Protein AF-A0A534CJ63-F1 (afdb_monomer_lite)

Foldseek 3Di:
DDDDDDDDDDDDDPPDPPPPPPPDDPVVDPDDQPQPPDDDPPDADDDVHDHDDQWDQDPVRWIKGFQPVCPPPDGDMDTDQALVSLLVCLLVPSPDDLLRLLLSLLVSLLSQLVVPLDPVSSVVSLVSSCVSDVPRPSNVVSSVQLNVQSVVDDSVCSNVSSVVSSVVSSVVVVVVVVVCVVVVVVVSND

Structure (mmCIF, N/CA/C/O backbone):
data_AF-A0A534CJ63-F1
#
_entry.id   AF-A0A534CJ63-F1
#
loop_
_atom_site.group_PDB
_atom_site.id
_atom_site.type_symbol
_atom_site.label_atom_id
_atom_site.label_alt_id
_atom_site.label_comp_id
_atom_site.label_asym_id
_atom_site.label_entity_id
_atom_site.label_seq_id
_atom_site.pdbx_PDB_ins_code
_atom_site.Cartn_x
_atom_site.Cartn_y
_atom_site.Cartn_z
_atom_site.occupancy
_atom_site.B_iso_or_equiv
_atom_site.auth_seq_id
_atom_site.auth_comp_id
_atom_site.auth_asym_id
_atom_site.auth_atom_id
_atom_site.pdbx_PDB_model_num
ATOM 1 N N . MET A 1 1 ? 60.076 -19.307 60.367 1.00 40.69 1 MET A N 1
ATOM 2 C CA . MET A 1 1 ? 60.170 -17.832 60.398 1.00 40.69 1 MET A CA 1
ATOM 3 C C . MET A 1 1 ? 58.757 -17.269 60.465 1.00 40.69 1 MET A C 1
ATOM 5 O O . MET A 1 1 ? 57.903 -17.796 59.768 1.00 40.69 1 MET A O 1
ATOM 9 N N . ALA A 1 2 ? 58.562 -16.302 61.369 1.00 37.44 2 ALA A N 1
ATOM 10 C CA . ALA A 1 2 ? 57.398 -15.450 61.683 1.00 37.44 2 ALA A CA 1
ATOM 11 C C . ALA A 1 2 ? 56.341 -15.256 60.564 1.00 37.44 2 ALA A C 1
ATOM 13 O O . ALA A 1 2 ? 56.713 -15.156 59.403 1.00 37.44 2 ALA A O 1
ATOM 14 N N . ALA A 1 3 ? 55.022 -15.312 60.798 1.00 31.97 3 ALA A N 1
ATOM 15 C CA . ALA A 1 3 ? 54.115 -14.537 61.675 1.00 31.97 3 ALA A CA 1
ATOM 16 C C . ALA A 1 3 ? 53.585 -13.208 61.068 1.00 31.97 3 ALA A C 1
ATOM 18 O O . ALA A 1 3 ? 54.335 -12.257 60.900 1.00 31.97 3 ALA A O 1
ATOM 19 N N . ALA A 1 4 ? 52.265 -13.220 60.810 1.00 34.88 4 ALA A N 1
ATOM 20 C CA . ALA A 1 4 ? 51.198 -12.226 61.054 1.00 34.88 4 ALA A CA 1
ATOM 21 C C . ALA A 1 4 ? 51.271 -10.744 60.599 1.00 34.88 4 ALA A C 1
ATOM 23 O O . ALA A 1 4 ? 52.169 -10.010 60.989 1.00 34.88 4 ALA A O 1
ATOM 24 N N . ALA A 1 5 ? 50.179 -10.318 59.929 1.00 37.88 5 ALA A N 1
ATOM 25 C CA . ALA A 1 5 ? 49.373 -9.067 60.036 1.00 37.88 5 ALA A CA 1
ATOM 26 C C . ALA A 1 5 ? 48.795 -8.740 58.635 1.00 37.88 5 ALA A C 1
ATOM 28 O O . ALA A 1 5 ? 49.520 -8.883 57.662 1.00 37.88 5 ALA A O 1
ATOM 29 N N . GLY A 1 6 ? 47.558 -8.321 58.347 1.00 31.08 6 GLY A N 1
ATOM 30 C CA . GLY A 1 6 ? 46.353 -7.825 59.034 1.00 31.08 6 GLY A CA 1
ATOM 31 C C . GLY A 1 6 ? 45.514 -7.129 57.922 1.00 31.08 6 GLY A C 1
ATOM 32 O O . GLY A 1 6 ? 46.104 -6.477 57.071 1.00 31.08 6 GLY A O 1
ATOM 33 N N . CYS A 1 7 ? 44.236 -7.482 57.692 1.00 27.94 7 CYS A N 1
ATOM 34 C CA . CYS A 1 7 ? 43.024 -6.670 57.989 1.00 27.94 7 CYS A CA 1
ATOM 35 C C . CYS A 1 7 ? 43.079 -5.206 57.447 1.00 27.94 7 CYS A C 1
ATOM 37 O O . CYS A 1 7 ? 44.021 -4.510 57.783 1.00 27.94 7 CYS A O 1
ATOM 39 N N . GLN A 1 8 ? 42.151 -4.595 56.685 1.00 33.53 8 GLN A N 1
ATOM 40 C CA . GLN A 1 8 ? 40.704 -4.753 56.443 1.00 33.53 8 GLN A CA 1
ATOM 41 C C . GLN A 1 8 ? 40.235 -3.977 55.175 1.00 33.53 8 GLN A C 1
ATOM 43 O O . GLN A 1 8 ? 40.893 -3.039 54.742 1.00 33.53 8 GLN A O 1
ATOM 48 N N . ALA A 1 9 ? 38.997 -4.288 54.758 1.00 35.16 9 ALA A N 1
ATOM 49 C CA . ALA A 1 9 ? 37.932 -3.381 54.283 1.00 35.16 9 ALA A CA 1
ATOM 50 C C . ALA A 1 9 ? 37.818 -2.996 52.790 1.00 35.16 9 ALA A C 1
ATOM 52 O O . ALA A 1 9 ? 38.732 -2.494 52.152 1.00 35.16 9 ALA A O 1
ATOM 53 N N . GLY A 1 10 ? 36.586 -3.162 52.292 1.00 31.78 10 GLY A N 1
ATOM 54 C CA . GLY A 1 10 ? 36.087 -2.767 50.973 1.00 31.78 10 GLY A CA 1
ATOM 55 C C . GLY A 1 10 ? 35.146 -3.858 50.455 1.00 31.78 10 GLY A C 1
ATOM 56 O O . GLY A 1 10 ? 35.560 -4.729 49.709 1.00 31.78 10 GLY A O 1
ATOM 57 N N . GLY A 1 11 ? 33.932 -4.018 50.978 1.00 32.78 11 GLY A N 1
ATOM 58 C CA . GLY A 1 11 ? 32.849 -3.048 50.831 1.00 32.78 11 GLY A CA 1
ATOM 59 C C . GLY A 1 11 ? 31.930 -3.530 49.705 1.00 32.78 11 GLY A C 1
ATOM 60 O O . GLY A 1 11 ? 32.225 -3.349 48.530 1.00 32.78 11 GLY A O 1
ATOM 61 N N . ALA A 1 12 ? 30.854 -4.221 50.079 1.00 39.53 12 ALA A N 1
ATOM 62 C CA . ALA A 1 12 ? 29.850 -4.766 49.177 1.00 39.53 12 ALA A CA 1
ATOM 63 C C . ALA A 1 12 ? 29.104 -3.663 48.410 1.00 39.53 12 ALA A C 1
ATOM 65 O O . ALA A 1 12 ? 28.672 -2.687 49.013 1.00 39.53 12 ALA A O 1
ATOM 66 N N . MET A 1 13 ? 28.847 -3.871 47.115 1.00 34.28 13 MET A N 1
ATOM 67 C CA . MET A 1 13 ? 27.731 -3.210 46.433 1.00 34.28 13 MET A CA 1
ATOM 68 C C . MET A 1 13 ? 27.230 -4.072 45.266 1.00 34.28 13 MET A C 1
ATOM 70 O O . MET A 1 13 ? 27.537 -3.845 44.099 1.00 34.28 13 MET A O 1
ATOM 74 N N . ARG A 1 14 ? 26.430 -5.096 45.586 1.00 38.50 14 ARG A N 1
ATOM 75 C CA . ARG A 1 14 ? 25.465 -5.646 44.628 1.00 38.50 14 ARG A CA 1
ATOM 76 C C . ARG A 1 14 ? 24.319 -4.641 44.535 1.00 38.50 14 ARG A C 1
ATOM 78 O O . ARG A 1 14 ? 23.496 -4.574 45.442 1.00 38.50 14 ARG A O 1
ATOM 85 N N . ALA A 1 15 ? 24.275 -3.855 43.465 1.00 34.56 15 ALA A N 1
ATOM 86 C CA . ALA A 1 15 ? 23.121 -3.017 43.169 1.00 34.56 15 ALA A CA 1
ATOM 87 C C . ALA A 1 15 ? 21.968 -3.910 42.683 1.00 34.56 15 ALA A C 1
ATOM 89 O O . ALA A 1 15 ? 21.879 -4.268 41.510 1.00 34.56 15 ALA A O 1
ATOM 90 N N . ALA A 1 16 ? 21.102 -4.305 43.614 1.00 35.66 16 ALA A N 1
ATOM 91 C CA . ALA A 1 16 ? 19.766 -4.778 43.303 1.00 35.66 16 ALA A CA 1
ATOM 92 C C . ALA A 1 16 ? 18.941 -3.568 42.847 1.00 35.66 16 ALA A C 1
ATOM 94 O O . ALA A 1 16 ? 18.552 -2.732 43.659 1.00 35.66 16 ALA A O 1
ATOM 95 N N . VAL A 1 17 ? 18.688 -3.453 41.544 1.00 36.12 17 VAL A N 1
ATOM 96 C CA . VAL A 1 17 ? 17.672 -2.524 41.042 1.00 36.12 17 VAL A CA 1
ATOM 97 C C . VAL A 1 17 ? 16.321 -3.198 41.257 1.00 36.12 17 VAL A C 1
ATOM 99 O O . VAL A 1 17 ? 15.853 -3.976 40.429 1.00 36.12 17 VAL A O 1
ATOM 102 N N . ALA A 1 18 ? 15.714 -2.934 42.411 1.00 37.97 18 ALA A N 1
ATOM 103 C CA . ALA A 1 18 ? 14.304 -3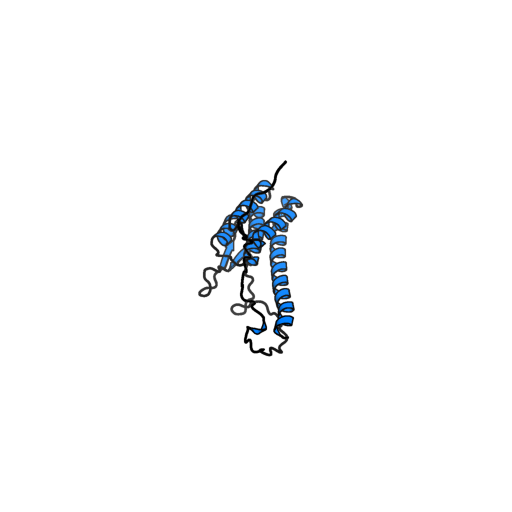.202 42.632 1.00 37.97 18 ALA A CA 1
ATOM 104 C C . ALA A 1 18 ? 13.496 -2.244 41.742 1.00 37.97 18 ALA A C 1
ATOM 106 O O . ALA A 1 18 ? 13.258 -1.093 42.098 1.00 37.97 18 ALA A O 1
ATOM 107 N N . SER A 1 19 ? 13.111 -2.703 40.550 1.00 41.66 19 SER A N 1
ATOM 108 C CA . SER A 1 19 ? 12.083 -2.033 39.756 1.00 41.66 19 SER A CA 1
ATOM 109 C C . SER A 1 19 ? 10.727 -2.384 40.364 1.00 41.66 19 SER A C 1
ATOM 111 O O . SER A 1 19 ? 10.133 -3.416 40.060 1.00 41.66 19 SER A O 1
ATOM 113 N N . SER A 1 20 ? 10.256 -1.546 41.283 1.00 49.81 20 SER A N 1
ATOM 114 C CA . SER A 1 20 ? 8.885 -1.579 41.790 1.00 49.81 20 SER A CA 1
ATOM 115 C C . SER A 1 20 ? 7.936 -0.982 40.746 1.00 49.81 20 SER A C 1
ATOM 117 O O . SER A 1 20 ? 7.372 0.095 40.945 1.00 49.81 20 SER A O 1
ATOM 119 N N . ALA A 1 21 ? 7.787 -1.650 39.600 1.00 42.91 21 ALA A N 1
ATOM 120 C CA . ALA A 1 21 ? 6.661 -1.366 38.721 1.00 42.91 21 ALA A CA 1
ATOM 121 C C . ALA A 1 21 ? 5.386 -1.815 39.460 1.00 42.91 21 ALA A C 1
ATOM 123 O O . ALA A 1 21 ? 5.343 -2.958 39.924 1.00 42.91 21 ALA A O 1
ATOM 124 N N . PRO A 1 22 ? 4.373 -0.947 39.635 1.00 41.09 22 PRO A N 1
ATOM 125 C CA . PRO A 1 22 ? 3.137 -1.349 40.291 1.00 41.09 22 PRO A CA 1
ATOM 126 C C . PRO A 1 22 ? 2.520 -2.516 39.514 1.00 41.09 22 PRO A C 1
ATOM 128 O O . PRO A 1 22 ? 2.331 -2.434 38.299 1.00 41.09 22 PRO A O 1
ATOM 131 N N . SER A 1 23 ? 2.246 -3.621 40.209 1.00 45.62 23 SER A N 1
ATOM 132 C CA . SER A 1 23 ? 1.528 -4.753 39.636 1.00 45.62 23 SER A CA 1
ATOM 133 C C . SER A 1 23 ? 0.094 -4.313 39.368 1.00 45.62 23 SER A C 1
ATOM 135 O O . SER A 1 23 ? -0.704 -4.211 40.294 1.00 45.62 23 SER A O 1
ATOM 137 N N . PHE A 1 24 ? -0.217 -4.009 38.115 1.00 42.97 24 PHE A N 1
ATOM 138 C CA . PHE A 1 24 ? -1.585 -3.758 37.692 1.00 42.97 24 PHE A CA 1
ATOM 139 C C . PHE A 1 24 ? -2.249 -5.109 37.432 1.00 42.97 24 PHE A C 1
ATOM 141 O O . PHE A 1 24 ? -1.848 -5.843 36.527 1.00 42.97 24 PHE A O 1
ATOM 148 N N . THR A 1 25 ? -3.223 -5.471 38.255 1.00 45.81 25 THR A N 1
ATOM 149 C CA . THR A 1 25 ? -4.029 -6.676 38.073 1.00 45.81 25 THR A CA 1
ATOM 150 C C . THR A 1 25 ? -5.375 -6.296 37.469 1.00 45.81 25 THR A C 1
ATOM 152 O O . THR A 1 25 ? -5.871 -5.192 37.662 1.00 45.81 25 THR A O 1
ATOM 155 N N . VAL A 1 26 ? -6.001 -7.208 36.721 1.00 48.69 26 VAL A N 1
ATOM 156 C CA . VAL A 1 26 ? -7.330 -6.968 36.118 1.00 48.69 26 VAL A CA 1
ATOM 157 C C . VAL A 1 26 ? -8.376 -6.591 37.184 1.00 48.69 26 VAL A C 1
ATOM 159 O O . VAL A 1 26 ? -9.314 -5.857 36.891 1.00 48.69 26 VAL A O 1
ATOM 162 N N . SER A 1 27 ? -8.164 -7.009 38.434 1.00 53.97 27 SER A N 1
ATOM 163 C CA . SER A 1 27 ? -8.965 -6.655 39.610 1.00 53.97 27 SER A CA 1
ATOM 164 C C . SER A 1 27 ? -8.971 -5.158 39.956 1.00 53.97 27 SER A C 1
ATOM 166 O O . SER A 1 27 ? -9.885 -4.707 40.641 1.00 53.97 27 SER A O 1
ATOM 168 N N . ASP A 1 28 ? -7.983 -4.386 39.488 1.00 51.81 28 ASP A N 1
ATOM 169 C CA . ASP A 1 28 ? -7.851 -2.944 39.754 1.00 51.81 28 ASP A CA 1
ATOM 170 C C . ASP A 1 28 ? -8.754 -2.089 38.845 1.00 51.81 28 ASP A C 1
ATOM 172 O O . ASP A 1 28 ? -8.958 -0.893 39.070 1.00 51.81 28 ASP A O 1
ATOM 176 N N . LEU A 1 29 ? -9.338 -2.703 37.814 1.00 47.56 29 LEU A N 1
ATOM 177 C CA . LEU A 1 29 ? -10.321 -2.084 36.941 1.00 47.56 29 LEU A CA 1
ATOM 178 C C . LEU A 1 29 ? -11.720 -2.350 37.504 1.00 47.56 29 LEU A C 1
ATOM 180 O O . LEU A 1 29 ? -12.265 -3.440 37.358 1.00 47.56 29 LEU A O 1
ATOM 184 N N . ASN A 1 30 ? -12.337 -1.331 38.107 1.00 42.31 30 ASN A N 1
ATOM 185 C CA . ASN A 1 30 ? -13.739 -1.361 38.544 1.00 42.31 30 ASN A CA 1
ATOM 186 C C . ASN A 1 30 ? -14.704 -1.302 37.337 1.00 42.31 30 ASN A C 1
ATOM 188 O O . ASN A 1 30 ? -15.522 -0.389 37.194 1.00 42.31 30 ASN A O 1
ATOM 192 N N . LEU A 1 31 ? -14.558 -2.252 36.414 1.00 50.56 31 LEU A N 1
ATOM 193 C CA . LEU A 1 31 ? -15.408 -2.433 35.250 1.00 50.56 31 LEU A CA 1
ATOM 194 C C . LEU A 1 31 ? -16.655 -3.193 35.692 1.00 50.56 31 LEU A C 1
ATOM 196 O O . LEU A 1 31 ? -16.613 -4.373 36.030 1.00 50.56 31 LEU A O 1
ATOM 200 N N . ARG A 1 32 ? -17.798 -2.505 35.685 1.00 40.03 32 ARG A N 1
ATOM 201 C CA . ARG A 1 32 ? -19.096 -3.168 35.833 1.00 40.03 32 ARG A CA 1
ATOM 202 C C . ARG A 1 32 ? -19.315 -4.060 34.604 1.00 40.03 32 ARG A C 1
ATOM 204 O O . ARG A 1 32 ? -19.223 -3.533 33.492 1.00 40.03 32 ARG A O 1
ATOM 211 N N . PRO A 1 33 ? -19.647 -5.354 34.750 1.00 43.72 33 PRO A N 1
ATOM 212 C CA . PRO A 1 33 ? -19.926 -6.199 33.599 1.00 43.72 33 PRO A CA 1
ATOM 213 C C . PRO A 1 33 ? -21.226 -5.727 32.941 1.00 43.72 33 PRO A C 1
ATOM 215 O O . PRO A 1 33 ? -22.330 -5.956 33.441 1.00 43.72 33 PRO A O 1
ATOM 218 N N . ALA A 1 34 ? -21.109 -5.034 31.809 1.00 46.50 34 ALA A N 1
ATOM 219 C CA . ALA A 1 34 ? -22.245 -4.780 30.941 1.00 46.50 34 ALA A CA 1
ATOM 220 C C . ALA A 1 34 ? -22.603 -6.104 30.253 1.00 46.50 34 ALA A C 1
ATOM 222 O O . ALA A 1 34 ? -21.917 -6.540 29.330 1.00 46.50 34 ALA A O 1
ATOM 223 N N . ARG A 1 35 ? -23.675 -6.769 30.706 1.00 44.06 35 ARG A N 1
ATOM 224 C CA . ARG A 1 35 ? -24.231 -7.947 30.021 1.00 44.06 35 ARG A CA 1
ATOM 225 C C . ARG A 1 35 ? -24.708 -7.549 28.625 1.00 44.06 35 ARG A C 1
ATOM 227 O O . ARG A 1 35 ? -25.840 -7.108 28.452 1.00 44.06 35 ARG A O 1
ATOM 234 N N . VAL A 1 36 ? -23.864 -7.737 27.615 1.00 44.84 36 VAL A N 1
ATOM 235 C CA . VAL A 1 36 ? -24.265 -7.642 26.207 1.00 44.84 36 VAL A CA 1
ATOM 236 C C . VAL A 1 36 ? -24.597 -9.051 25.719 1.00 44.84 36 VAL A C 1
ATOM 238 O O . VAL A 1 36 ? -23.733 -9.782 25.251 1.00 44.84 36 VAL A O 1
ATOM 241 N N . THR A 1 37 ? -25.865 -9.448 25.828 1.00 39.47 37 THR A N 1
ATOM 242 C CA . THR A 1 37 ? -26.380 -10.770 25.411 1.00 39.47 37 THR A CA 1
ATOM 243 C C . THR A 1 37 ? -26.737 -10.870 23.920 1.00 39.47 37 THR A C 1
ATOM 245 O O . THR A 1 37 ? -27.326 -11.859 23.494 1.00 39.47 37 THR A O 1
ATOM 248 N N . ARG A 1 38 ? -26.394 -9.883 23.080 1.00 45.78 38 ARG A N 1
ATOM 249 C CA . ARG A 1 38 ? -26.714 -9.926 21.639 1.00 45.78 38 ARG A CA 1
ATOM 250 C C . ARG A 1 38 ? -25.649 -10.676 20.839 1.00 45.78 38 ARG A C 1
ATOM 252 O O . ARG A 1 38 ? -24.459 -10.438 21.024 1.00 45.78 38 ARG A O 1
ATOM 259 N N . ARG A 1 39 ? -26.049 -11.560 19.923 1.00 42.16 39 ARG A N 1
ATOM 260 C CA . ARG A 1 39 ? -25.175 -12.083 18.855 1.00 42.16 39 ARG A CA 1
ATOM 261 C C . ARG A 1 39 ? -24.576 -10.866 18.126 1.00 42.16 39 ARG A C 1
ATOM 263 O O . ARG A 1 39 ? -25.344 -10.022 17.676 1.00 42.16 39 ARG A O 1
ATOM 270 N N . ILE A 1 40 ? -23.249 -10.700 18.117 1.00 44.56 40 ILE A N 1
ATOM 271 C CA . ILE A 1 40 ? -22.627 -9.600 17.361 1.00 44.56 40 ILE A CA 1
ATOM 272 C C . ILE A 1 40 ? -22.486 -10.091 15.929 1.00 44.56 40 ILE A C 1
ATOM 274 O O . ILE A 1 40 ? -21.551 -10.816 15.602 1.00 44.56 40 ILE A O 1
ATOM 278 N N . GLU A 1 41 ? -23.449 -9.730 15.096 1.00 41.41 41 GLU A N 1
ATOM 279 C CA . GLU A 1 41 ? -23.252 -9.734 13.653 1.00 41.41 41 GLU A CA 1
ATOM 280 C C . GLU A 1 41 ? -22.338 -8.545 13.342 1.00 41.41 41 GLU A C 1
ATOM 282 O O . GLU A 1 41 ? -22.671 -7.394 13.632 1.00 41.41 41 GLU A O 1
ATOM 287 N N . VAL A 1 42 ? -21.122 -8.831 12.868 1.00 46.22 42 VAL A N 1
ATOM 288 C CA . VAL A 1 42 ? -20.160 -7.788 12.494 1.00 46.22 42 VAL A CA 1
ATOM 289 C C . VAL A 1 42 ? -20.576 -7.268 11.125 1.00 46.22 42 VAL A C 1
ATOM 291 O O . VAL A 1 42 ? -20.136 -7.770 10.094 1.00 46.22 42 VAL A O 1
ATOM 294 N N . GLU A 1 43 ? -21.470 -6.286 11.131 1.00 47.16 43 GLU A N 1
ATOM 295 C CA . GLU A 1 43 ? -21.828 -5.556 9.925 1.00 47.16 43 GLU A CA 1
ATOM 296 C C . GLU A 1 43 ? -20.668 -4.631 9.508 1.00 47.16 43 GLU A C 1
ATOM 298 O O . GLU A 1 43 ? -20.067 -3.965 10.358 1.00 47.16 43 GLU A O 1
ATOM 303 N N . PRO A 1 44 ? -20.337 -4.572 8.210 1.00 56.34 44 PRO A N 1
ATOM 304 C CA . PRO A 1 44 ? -19.306 -3.685 7.689 1.00 56.34 44 PRO A CA 1
ATOM 305 C C . PRO A 1 44 ? -19.523 -2.205 8.077 1.00 56.34 44 PRO A C 1
ATOM 307 O O . PRO A 1 44 ? -20.664 -1.751 8.152 1.00 56.34 44 PRO A O 1
ATOM 310 N N . LEU A 1 45 ? -18.448 -1.422 8.274 1.00 58.41 45 LEU A N 1
ATOM 311 C CA . LEU A 1 45 ? -18.526 0.006 8.646 1.00 58.41 45 LEU A CA 1
ATOM 312 C C . LEU A 1 45 ? -19.348 0.804 7.622 1.00 58.41 45 LEU A C 1
ATOM 314 O O . LEU A 1 45 ? -18.891 1.008 6.498 1.00 58.41 45 LEU A O 1
ATOM 318 N N . ARG A 1 46 ? -20.518 1.318 8.019 1.00 60.00 46 ARG A N 1
ATOM 319 C CA . ARG A 1 46 ? -21.362 2.154 7.154 1.00 60.00 46 ARG A CA 1
ATOM 320 C C . ARG A 1 46 ? -21.209 3.633 7.500 1.00 60.00 46 ARG A C 1
ATOM 322 O O . ARG A 1 46 ? -21.542 4.030 8.612 1.00 60.00 46 ARG A O 1
ATOM 329 N N . VAL A 1 47 ? -20.778 4.459 6.548 1.00 64.06 47 VAL A N 1
ATOM 330 C CA . VAL A 1 47 ? -20.868 5.925 6.653 1.00 64.06 47 VAL A CA 1
ATOM 331 C C . VAL A 1 47 ? -22.007 6.387 5.755 1.00 64.06 47 VAL A C 1
ATOM 333 O O . VAL A 1 47 ? -22.002 6.111 4.558 1.00 64.06 47 VAL A O 1
ATOM 336 N N . SER A 1 48 ? -23.031 7.010 6.346 1.00 66.19 48 SER A N 1
ATOM 337 C CA . SER A 1 48 ? -24.271 7.396 5.648 1.00 66.19 48 SER A CA 1
ATOM 338 C C . SER A 1 48 ? -24.937 6.244 4.873 1.00 66.19 48 SER A C 1
ATOM 340 O O . SER A 1 48 ? -25.513 6.450 3.811 1.00 66.19 48 SER A O 1
ATOM 342 N N . GLY A 1 49 ? -24.847 5.015 5.397 1.00 69.25 49 GLY A N 1
ATOM 343 C CA . GLY A 1 49 ? -25.404 3.806 4.773 1.00 69.25 49 GLY A CA 1
ATOM 344 C C . GLY A 1 49 ? -24.463 3.073 3.807 1.00 69.25 49 GLY A C 1
ATOM 345 O O . GLY A 1 49 ? -24.741 1.924 3.472 1.00 69.25 49 GLY A O 1
ATOM 346 N N . THR A 1 50 ? -23.329 3.669 3.433 1.00 69.81 50 THR A N 1
ATOM 347 C CA . THR A 1 50 ? -22.360 3.091 2.487 1.00 69.81 50 THR A CA 1
ATOM 348 C C . THR A 1 50 ? -21.221 2.394 3.215 1.00 69.81 50 THR A C 1
ATOM 350 O O . THR A 1 50 ? -20.627 2.972 4.124 1.00 69.81 50 THR A O 1
ATOM 353 N N . HIS A 1 51 ? -20.884 1.168 2.809 1.00 72.44 51 HIS A N 1
ATOM 354 C CA . HIS A 1 51 ? -19.717 0.471 3.345 1.00 72.44 51 HIS A CA 1
ATOM 355 C C . HIS A 1 51 ? -18.418 1.104 2.838 1.00 72.44 51 HIS A C 1
ATOM 357 O O . HIS A 1 51 ? -18.212 1.196 1.629 1.00 72.44 51 HIS A O 1
ATOM 363 N N . TYR A 1 52 ? -17.526 1.483 3.754 1.00 75.69 52 TYR A N 1
ATOM 364 C CA . TYR A 1 52 ? -16.213 2.020 3.403 1.00 75.69 52 TYR A CA 1
ATOM 365 C C . TYR A 1 52 ? -15.078 1.117 3.870 1.00 75.69 52 TYR A C 1
ATOM 367 O O . TYR A 1 52 ? -14.979 0.757 5.043 1.00 75.69 52 TYR A O 1
ATOM 375 N N . ARG A 1 53 ? -14.151 0.849 2.946 1.00 88.56 53 ARG A N 1
ATOM 376 C CA . ARG A 1 53 ? -12.765 0.524 3.287 1.00 88.56 53 ARG A CA 1
ATOM 377 C C . ARG A 1 53 ? -11.975 1.818 3.445 1.00 88.56 53 ARG A C 1
ATOM 379 O O . ARG A 1 53 ? -12.308 2.838 2.852 1.00 88.56 53 ARG A O 1
ATOM 386 N N . THR A 1 54 ? -10.899 1.772 4.220 1.00 92.06 54 THR A N 1
ATOM 387 C CA . THR A 1 54 ? -9.984 2.914 4.371 1.00 92.06 54 THR A CA 1
ATOM 388 C C . THR A 1 54 ? -9.118 3.147 3.130 1.00 92.06 54 THR A C 1
ATOM 390 O O . THR A 1 54 ? -8.652 4.267 2.928 1.00 92.06 54 THR A O 1
ATOM 393 N N . ILE A 1 55 ? -8.942 2.117 2.293 1.00 95.75 55 ILE A N 1
ATOM 394 C CA . ILE A 1 55 ? -8.303 2.153 0.972 1.00 95.75 55 ILE A CA 1
ATOM 395 C C . ILE A 1 55 ? -8.982 1.143 0.034 1.00 95.75 55 ILE A C 1
ATOM 397 O O . ILE A 1 55 ? -9.349 0.047 0.465 1.00 95.75 55 ILE A O 1
ATOM 401 N N . TRP A 1 56 ? -9.194 1.510 -1.229 1.00 94.31 56 TRP A N 1
ATOM 402 C CA . TRP A 1 56 ? -9.860 0.680 -2.240 1.00 94.31 56 TRP A CA 1
ATOM 403 C C . TRP A 1 56 ? -9.412 1.041 -3.660 1.00 94.31 56 TRP A C 1
ATOM 405 O O . TRP A 1 56 ? -8.767 2.063 -3.875 1.00 94.31 56 TRP A O 1
ATOM 415 N N . ILE A 1 57 ? -9.770 0.203 -4.633 1.00 93.25 57 ILE A N 1
ATOM 416 C CA . ILE A 1 57 ? -9.651 0.515 -6.061 1.00 93.25 57 ILE A CA 1
ATOM 417 C C . ILE A 1 57 ? -11.026 1.001 -6.535 1.00 93.25 57 ILE A C 1
ATOM 419 O O . ILE A 1 57 ? -12.024 0.309 -6.333 1.00 93.25 57 ILE A O 1
ATOM 423 N N . ALA A 1 58 ? -11.096 2.202 -7.106 1.00 89.56 58 ALA A N 1
ATOM 424 C CA . ALA A 1 58 ? -12.308 2.743 -7.716 1.00 89.56 58 ALA A CA 1
ATOM 425 C C . ALA A 1 58 ? -12.629 2.031 -9.042 1.00 89.56 58 ALA A C 1
ATOM 427 O O . ALA A 1 58 ? -11.763 1.391 -9.631 1.00 89.56 58 ALA A O 1
ATOM 428 N N . GLU A 1 59 ? -13.849 2.192 -9.562 1.00 86.56 59 GLU A N 1
ATOM 429 C CA . GLU A 1 59 ? -14.249 1.623 -10.864 1.00 86.56 59 GLU A CA 1
ATOM 430 C C . GLU A 1 59 ? -13.339 2.076 -12.020 1.00 86.56 59 GLU A C 1
ATOM 432 O O . GLU A 1 59 ? -13.123 1.332 -12.971 1.00 86.56 59 GLU A O 1
ATOM 437 N N . SER A 1 60 ? -12.735 3.263 -11.902 1.00 86.19 60 SER A N 1
ATOM 438 C CA . SER A 1 60 ? -11.732 3.782 -12.840 1.00 86.19 60 SER A CA 1
ATOM 439 C C . SER A 1 60 ? -10.386 3.042 -12.805 1.00 86.19 60 SER A C 1
ATOM 441 O O . SER A 1 60 ? -9.520 3.320 -13.630 1.00 86.19 60 SER A O 1
ATOM 443 N N . GLY A 1 61 ? -10.158 2.155 -11.832 1.00 86.69 61 GLY A N 1
ATOM 444 C CA . GLY A 1 61 ? -8.854 1.540 -11.564 1.00 86.69 61 GLY A CA 1
ATOM 445 C C . GLY A 1 61 ? -7.902 2.413 -10.733 1.00 86.69 61 GLY A C 1
ATOM 446 O O . GLY A 1 61 ? -6.748 2.034 -10.512 1.00 86.69 61 GLY A O 1
ATOM 447 N N . THR A 1 62 ? -8.356 3.578 -10.261 1.00 91.38 62 THR A N 1
ATOM 448 C CA . THR A 1 62 ? -7.581 4.467 -9.380 1.00 91.38 62 THR A CA 1
ATOM 449 C C . THR A 1 62 ? -7.596 3.936 -7.949 1.00 91.38 62 THR A C 1
ATOM 451 O O . THR A 1 62 ? -8.653 3.571 -7.435 1.00 91.38 62 THR A O 1
ATOM 454 N N . VAL A 1 63 ? -6.442 3.907 -7.279 1.00 96.00 63 VAL A N 1
ATOM 455 C CA . VAL A 1 63 ? -6.388 3.586 -5.847 1.00 96.00 63 VAL A CA 1
ATOM 456 C C . VAL A 1 63 ? -6.823 4.823 -5.069 1.00 96.00 63 VAL A C 1
ATOM 458 O O . VAL A 1 63 ? -6.266 5.896 -5.267 1.00 96.00 63 VAL A O 1
ATOM 461 N N . ARG A 1 64 ? -7.795 4.680 -4.173 1.00 96.38 64 ARG A N 1
ATOM 462 C CA . ARG A 1 64 ? -8.335 5.768 -3.357 1.00 96.38 64 ARG A CA 1
ATOM 463 C C . ARG A 1 64 ? -8.243 5.422 -1.882 1.00 96.38 64 ARG A C 1
ATOM 465 O O . ARG A 1 64 ? -8.471 4.276 -1.500 1.00 96.38 64 ARG A O 1
ATOM 472 N N . ALA A 1 65 ? -7.933 6.410 -1.051 1.00 95.81 65 ALA A N 1
ATOM 473 C CA . ALA A 1 65 ? -7.897 6.263 0.400 1.00 95.81 65 ALA A CA 1
ATOM 474 C C . ALA A 1 65 ? -8.649 7.400 1.097 1.00 95.81 65 ALA A C 1
ATOM 476 O O . ALA A 1 65 ? -8.790 8.494 0.551 1.00 95.81 65 ALA A O 1
ATOM 477 N N . ILE A 1 66 ? -9.123 7.146 2.318 1.00 94.75 66 ILE A N 1
ATOM 478 C CA . ILE A 1 66 ? -9.693 8.193 3.176 1.00 94.75 66 ILE A CA 1
ATOM 479 C C . ILE A 1 66 ? -8.562 9.092 3.680 1.00 94.75 66 ILE A C 1
ATOM 481 O O . ILE A 1 66 ? -7.578 8.596 4.235 1.00 94.75 66 ILE A O 1
ATOM 485 N N . ASP A 1 67 ? -8.738 10.406 3.555 1.00 95.50 67 ASP A N 1
ATOM 486 C CA . ASP A 1 67 ? -7.848 11.379 4.179 1.00 95.50 67 ASP A CA 1
ATOM 487 C C . ASP A 1 67 ? -8.151 11.484 5.678 1.00 95.50 67 ASP A C 1
ATOM 489 O O . ASP A 1 67 ? -9.090 12.154 6.116 1.00 95.50 67 ASP A O 1
ATOM 493 N N . GLN A 1 68 ? -7.334 10.817 6.493 1.00 93.81 68 GLN A N 1
ATOM 494 C CA . GLN A 1 68 ? -7.526 10.805 7.940 1.00 93.81 68 GLN A CA 1
ATOM 495 C C . GLN A 1 68 ? -7.145 12.124 8.624 1.00 93.81 68 GLN A C 1
ATOM 497 O O . GLN A 1 68 ? -7.423 12.281 9.816 1.00 93.81 68 GLN A O 1
ATOM 502 N N . SER A 1 69 ? -6.497 13.060 7.924 1.00 94.00 69 SER A N 1
ATOM 503 C CA . SER A 1 69 ? -6.137 14.368 8.486 1.00 94.00 69 SER A CA 1
ATOM 504 C C . SER A 1 69 ? -7.339 15.310 8.594 1.00 94.00 69 SER A C 1
ATOM 506 O O . SER A 1 69 ? -7.328 16.210 9.431 1.00 94.00 69 SER A O 1
ATOM 508 N N . ARG A 1 70 ? -8.393 15.064 7.803 1.00 89.88 70 ARG A N 1
ATOM 509 C CA . ARG A 1 70 ? -9.611 15.892 7.748 1.00 89.88 70 ARG A CA 1
ATOM 510 C C . ARG A 1 70 ? -10.729 15.399 8.673 1.00 89.88 70 ARG A C 1
ATOM 512 O O . ARG A 1 70 ? -11.692 16.119 8.940 1.00 89.88 70 ARG A O 1
ATOM 519 N N . LEU A 1 71 ? -10.572 14.201 9.233 1.00 90.50 71 LEU A N 1
ATOM 520 C CA . LEU A 1 71 ? -11.459 13.678 10.271 1.00 90.50 71 LEU A CA 1
ATOM 521 C C . LEU A 1 71 ? -11.260 14.429 11.605 1.00 90.50 71 LEU A C 1
ATOM 523 O O . LEU A 1 71 ? -10.130 14.791 11.935 1.00 90.50 71 LEU A O 1
ATOM 527 N N . PRO A 1 72 ? -12.322 14.615 12.418 1.00 93.94 72 PRO A N 1
ATOM 528 C CA . PRO A 1 72 ? -13.691 14.114 12.233 1.00 93.94 72 PRO A CA 1
ATOM 529 C C . PRO A 1 72 ? -14.618 15.057 11.444 1.00 93.94 72 PRO A C 1
ATOM 531 O O . PRO A 1 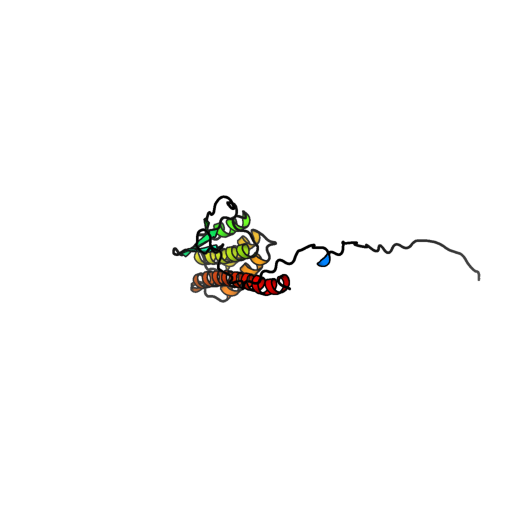72 ? -15.791 14.737 11.277 1.00 93.94 72 PRO A O 1
ATOM 534 N N . PHE A 1 73 ? -14.131 16.217 10.999 1.00 91.06 73 PHE A N 1
ATOM 535 C CA . PHE A 1 73 ? -14.976 17.280 10.440 1.00 91.06 73 PHE A CA 1
ATOM 536 C C . PHE A 1 73 ? -15.407 17.019 8.997 1.00 91.06 73 PHE A C 1
ATOM 538 O O . PHE A 1 73 ? -16.482 17.453 8.593 1.00 91.06 73 PHE A O 1
ATOM 545 N N . GLU A 1 74 ? -14.590 16.299 8.230 1.00 86.88 74 GLU A N 1
ATOM 546 C CA . GLU A 1 74 ? -14.870 16.018 6.829 1.00 86.88 74 GLU A CA 1
ATOM 547 C C . GLU A 1 74 ? -14.398 14.624 6.424 1.00 86.88 74 GLU A C 1
ATOM 549 O O . GLU A 1 74 ? -13.253 14.233 6.662 1.00 86.88 74 GLU A O 1
ATOM 554 N N . LEU A 1 75 ? -15.288 13.886 5.756 1.00 87.62 75 LEU A N 1
ATOM 555 C CA . LEU A 1 75 ? -14.944 12.649 5.070 1.00 87.62 75 LEU A CA 1
ATOM 556 C C . LEU A 1 75 ? -14.475 12.977 3.650 1.00 87.62 75 LEU A C 1
ATOM 558 O O . LEU A 1 75 ? -15.271 13.009 2.714 1.00 87.62 75 LEU A O 1
ATOM 562 N N . ALA A 1 76 ? -13.176 13.216 3.503 1.00 90.19 76 ALA A N 1
ATOM 563 C CA . ALA A 1 76 ? -12.539 13.417 2.209 1.00 90.19 76 ALA A CA 1
ATOM 564 C C . ALA A 1 76 ? -11.767 12.171 1.765 1.00 90.19 76 ALA A C 1
ATOM 566 O O . ALA A 1 76 ? -11.340 11.347 2.579 1.00 90.19 76 ALA A O 1
ATOM 567 N N . THR A 1 77 ? -11.550 12.060 0.459 1.00 93.88 77 THR A N 1
ATOM 568 C CA . THR A 1 77 ? -10.772 10.980 -0.148 1.00 93.88 77 THR A CA 1
ATOM 569 C C . THR A 1 77 ? -9.669 11.543 -1.023 1.00 93.88 77 THR A C 1
ATOM 571 O O . THR A 1 77 ? -9.868 12.573 -1.664 1.00 93.88 77 THR A O 1
ATOM 574 N N . ILE A 1 78 ? -8.545 10.839 -1.092 1.00 95.38 78 ILE A N 1
ATOM 575 C CA . ILE A 1 78 ? -7.432 11.153 -1.988 1.00 95.38 78 ILE A CA 1
ATOM 576 C C . ILE A 1 78 ? -7.243 10.045 -3.018 1.00 95.38 78 ILE A C 1
ATOM 578 O O . ILE A 1 78 ? -7.414 8.866 -2.699 1.00 95.38 78 ILE A O 1
ATOM 582 N N . ASP A 1 79 ? -6.851 10.435 -4.225 1.00 97.25 79 ASP A N 1
ATOM 583 C CA . ASP A 1 79 ? -6.464 9.516 -5.289 1.00 97.25 79 ASP A CA 1
ATOM 584 C C . ASP A 1 79 ? -4.944 9.315 -5.265 1.00 97.25 79 ASP A C 1
ATOM 586 O O . ASP A 1 79 ? -4.171 10.257 -5.094 1.00 97.25 79 ASP A O 1
ATOM 590 N N . LEU A 1 80 ? -4.524 8.058 -5.380 1.00 96.94 80 LEU A N 1
ATOM 591 C CA . LEU A 1 80 ? -3.134 7.626 -5.439 1.00 96.94 80 LEU A CA 1
ATOM 592 C C . LEU A 1 80 ? -2.879 7.079 -6.845 1.00 96.94 80 LEU A C 1
ATOM 594 O O . LEU A 1 80 ? -3.260 5.949 -7.170 1.00 96.94 80 LEU A O 1
ATOM 598 N N . GLU A 1 81 ? -2.246 7.881 -7.695 1.00 95.88 81 GLU A N 1
ATOM 599 C CA . GLU A 1 81 ? -2.000 7.521 -9.095 1.00 95.88 81 GLU A CA 1
ATOM 600 C C . GLU A 1 81 ? -0.575 7.018 -9.322 1.00 95.88 81 GLU A C 1
ATOM 602 O O . GLU A 1 81 ? -0.321 6.224 -10.238 1.00 95.88 81 GLU A O 1
ATOM 607 N N . THR A 1 82 ? 0.342 7.437 -8.451 1.00 98.12 82 THR A N 1
ATOM 608 C CA . THR A 1 82 ? 1.774 7.184 -8.554 1.00 98.12 82 THR A CA 1
ATOM 609 C C . THR A 1 82 ? 2.368 6.637 -7.255 1.00 98.12 82 THR A C 1
ATOM 611 O O . THR A 1 82 ? 1.809 6.752 -6.161 1.00 98.12 82 THR A O 1
ATOM 614 N N . LEU A 1 83 ? 3.576 6.073 -7.367 1.00 98.44 83 LEU A N 1
ATOM 615 C CA . LEU A 1 83 ? 4.416 5.729 -6.217 1.00 98.44 83 LEU A CA 1
ATOM 616 C C . LEU A 1 83 ? 4.630 6.932 -5.279 1.00 98.44 83 LEU A C 1
ATOM 618 O O . LEU A 1 83 ? 4.643 6.764 -4.058 1.00 98.44 83 LEU A O 1
ATOM 622 N N . ALA A 1 84 ? 4.808 8.129 -5.847 1.00 98.44 84 ALA A N 1
ATOM 623 C CA . ALA A 1 84 ? 5.056 9.348 -5.088 1.00 98.44 84 ALA A CA 1
ATOM 624 C C . ALA A 1 84 ? 3.843 9.731 -4.232 1.00 98.44 84 ALA A C 1
ATOM 626 O O . ALA A 1 84 ? 4.026 10.068 -3.063 1.00 98.44 84 ALA A O 1
ATOM 627 N N . ASP A 1 85 ? 2.625 9.589 -4.761 1.00 98.38 85 ASP A N 1
ATOM 628 C CA . ASP A 1 85 ? 1.393 9.863 -4.011 1.00 98.38 85 ASP A CA 1
ATOM 629 C C . ASP A 1 85 ? 1.268 8.930 -2.807 1.00 98.38 85 ASP A C 1
ATOM 631 O O . ASP A 1 85 ? 1.032 9.379 -1.685 1.00 98.38 85 ASP A O 1
ATOM 635 N N . ALA A 1 86 ? 1.501 7.627 -3.010 1.00 98.56 86 ALA A N 1
ATOM 636 C CA . ALA A 1 86 ? 1.457 6.640 -1.932 1.00 98.56 86 ALA A CA 1
ATOM 637 C C . ALA A 1 86 ? 2.518 6.927 -0.854 1.00 98.56 86 ALA A C 1
ATOM 639 O O . ALA A 1 86 ? 2.218 6.916 0.343 1.00 98.56 86 ALA A O 1
ATOM 640 N N . ALA A 1 87 ? 3.754 7.226 -1.266 1.00 98.62 87 ALA A N 1
ATOM 641 C CA . ALA A 1 87 ? 4.834 7.562 -0.345 1.00 98.62 87 ALA A CA 1
ATOM 642 C C . ALA A 1 87 ? 4.530 8.844 0.445 1.00 98.62 87 ALA A C 1
ATOM 644 O O . ALA A 1 87 ? 4.726 8.887 1.664 1.00 98.62 87 ALA A O 1
ATOM 645 N N . GLN A 1 88 ? 4.010 9.869 -0.232 1.00 98.38 88 GLN A N 1
ATOM 646 C CA . GLN A 1 88 ? 3.640 11.133 0.386 1.00 98.38 88 GLN A CA 1
ATOM 647 C C . GLN A 1 88 ? 2.501 10.939 1.385 1.00 98.38 88 GLN A C 1
ATOM 649 O O . GLN A 1 88 ? 2.638 11.379 2.522 1.00 98.38 88 GLN A O 1
ATOM 654 N N . ALA A 1 89 ? 1.438 10.219 1.019 1.00 98.25 89 ALA A N 1
ATOM 655 C CA . ALA A 1 89 ? 0.301 9.960 1.899 1.00 98.25 89 ALA A CA 1
ATOM 656 C C . ALA A 1 89 ? 0.715 9.257 3.205 1.00 98.25 89 ALA A C 1
ATOM 658 O O . ALA A 1 89 ? 0.203 9.587 4.280 1.00 98.25 89 ALA A O 1
ATOM 659 N N . ILE A 1 90 ? 1.661 8.309 3.132 1.00 98.50 90 ILE A N 1
ATOM 660 C CA . ILE A 1 90 ? 2.219 7.630 4.311 1.00 98.50 90 ILE A CA 1
ATOM 661 C C . ILE A 1 90 ? 3.065 8.597 5.146 1.00 98.50 90 ILE A C 1
ATOM 663 O O . ILE A 1 90 ? 2.936 8.639 6.375 1.00 98.50 90 ILE A O 1
ATOM 667 N N . LYS A 1 91 ? 3.941 9.366 4.489 1.00 98.19 91 LYS A N 1
ATOM 668 C CA . LYS A 1 91 ? 4.890 10.278 5.138 1.00 98.19 91 LYS A CA 1
ATOM 669 C C . LYS A 1 91 ? 4.191 11.435 5.853 1.00 98.19 91 LYS A C 1
ATOM 671 O O . LYS A 1 91 ? 4.587 11.782 6.962 1.00 98.19 91 LYS A O 1
ATOM 676 N N . THR A 1 92 ? 3.151 12.012 5.254 1.00 97.25 92 THR A N 1
ATOM 677 C CA . THR A 1 92 ? 2.385 13.139 5.820 1.00 97.25 92 THR A CA 1
ATOM 678 C C . THR A 1 92 ? 1.254 12.707 6.744 1.00 97.25 92 THR A C 1
ATOM 680 O O . THR A 1 92 ? 0.521 13.553 7.246 1.00 97.25 92 THR A O 1
ATOM 683 N N . MET A 1 93 ? 1.111 11.402 6.997 1.00 96.38 93 MET A N 1
ATOM 684 C CA . MET A 1 93 ? 0.063 10.839 7.852 1.00 96.38 93 MET A CA 1
ATOM 685 C C . MET A 1 93 ? -1.370 11.132 7.381 1.00 96.38 93 MET A C 1
ATOM 687 O O . MET A 1 93 ? -2.302 11.032 8.185 1.00 96.38 93 MET A O 1
ATOM 691 N N . 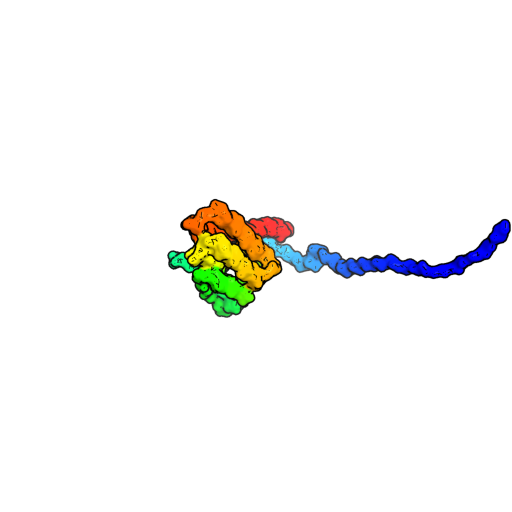VAL A 1 94 ? -1.556 11.426 6.087 1.00 96.44 94 VAL A N 1
ATOM 692 C CA . VAL A 1 94 ? -2.878 11.396 5.439 1.00 96.44 94 VAL A CA 1
ATOM 693 C C . VAL A 1 94 ? -3.465 9.991 5.560 1.00 96.44 94 VAL A C 1
ATOM 695 O O . VAL A 1 94 ? -4.625 9.828 5.937 1.00 96.44 94 VAL A O 1
ATOM 698 N N . VAL A 1 95 ? -2.624 8.969 5.368 1.00 96.69 95 VAL A N 1
ATOM 699 C CA . VAL A 1 95 ? -2.917 7.600 5.796 1.00 96.69 95 VAL A CA 1
ATOM 700 C C . VAL A 1 95 ? -2.112 7.246 7.045 1.00 96.69 95 VAL A C 1
ATOM 702 O O . VAL A 1 95 ? -0.908 7.492 7.152 1.00 96.69 95 VAL A O 1
ATOM 705 N N . ARG A 1 96 ? -2.779 6.649 8.033 1.00 96.25 96 ARG A N 1
ATOM 706 C CA . ARG A 1 96 ? -2.162 6.222 9.296 1.00 96.25 96 ARG A CA 1
ATOM 707 C C . ARG A 1 96 ? -2.891 5.014 9.889 1.00 96.25 96 ARG A C 1
ATOM 709 O O . ARG A 1 96 ? -3.969 4.639 9.436 1.00 96.25 96 ARG A O 1
ATOM 716 N N . GLY A 1 97 ? -2.278 4.409 10.905 1.00 95.12 97 GLY A N 1
ATOM 717 C CA . GLY A 1 97 ? -2.652 3.092 11.427 1.00 95.12 97 GLY A CA 1
ATOM 718 C C . GLY A 1 97 ? -1.816 2.000 10.762 1.00 95.12 97 GLY A C 1
ATOM 719 O O . GLY A 1 97 ? -1.669 1.990 9.541 1.00 95.12 97 GLY A O 1
ATOM 720 N N . ALA A 1 98 ? -1.219 1.114 11.565 1.00 94.88 98 ALA A N 1
ATOM 721 C CA . ALA A 1 98 ? -0.227 0.156 11.073 1.00 94.88 98 ALA A CA 1
ATOM 722 C C . ALA A 1 98 ? -0.739 -0.691 9.889 1.00 94.88 98 ALA A C 1
ATOM 724 O O . ALA A 1 98 ? -0.019 -0.779 8.891 1.00 94.88 98 ALA A O 1
ATOM 725 N N . PRO A 1 99 ? -1.980 -1.217 9.909 1.00 95.56 99 PRO A N 1
ATOM 726 C CA . PRO A 1 99 ? -2.507 -1.949 8.766 1.00 95.56 99 PRO A CA 1
ATOM 727 C C . PRO A 1 99 ? -2.651 -1.137 7.479 1.00 95.56 99 PRO A C 1
ATOM 729 O O . PRO A 1 99 ? -2.153 -1.550 6.432 1.00 95.56 99 PRO A O 1
ATOM 732 N N . LEU A 1 100 ? -3.264 0.051 7.558 1.00 97.25 100 LEU A N 1
ATOM 733 C CA . LEU A 1 100 ? -3.487 0.903 6.388 1.00 97.25 100 LEU A CA 1
ATOM 734 C C . LEU A 1 100 ? -2.170 1.369 5.764 1.00 97.25 100 LEU A C 1
ATOM 736 O O . LEU A 1 100 ? -2.065 1.462 4.544 1.00 97.25 100 LEU A O 1
ATOM 740 N N . ILE A 1 101 ? -1.153 1.638 6.584 1.00 98.25 101 ILE A N 1
ATOM 741 C CA . ILE A 1 101 ? 0.184 1.980 6.089 1.00 98.25 101 ILE A CA 1
ATOM 742 C C . ILE A 1 101 ? 0.749 0.824 5.248 1.00 98.25 101 ILE A C 1
ATOM 744 O O . ILE A 1 101 ? 1.270 1.065 4.161 1.00 98.25 101 ILE A O 1
ATOM 748 N N . GLY A 1 102 ? 0.613 -0.423 5.715 1.00 98.12 102 GLY A N 1
ATOM 749 C CA . GLY A 1 102 ? 1.027 -1.609 4.959 1.00 98.12 102 GLY A CA 1
ATOM 750 C C . GLY A 1 102 ? 0.255 -1.771 3.646 1.00 98.12 102 GLY A C 1
ATOM 751 O O . GLY A 1 102 ? 0.865 -1.951 2.594 1.00 98.12 102 GLY A O 1
ATOM 752 N N . ALA A 1 103 ? -1.072 -1.628 3.684 1.00 98.19 103 ALA A N 1
ATOM 753 C CA . ALA A 1 103 ? -1.924 -1.677 2.494 1.00 98.19 103 ALA A CA 1
ATOM 754 C C . ALA A 1 103 ? -1.570 -0.585 1.467 1.00 98.19 103 ALA A C 1
ATOM 756 O O . ALA A 1 103 ? -1.440 -0.859 0.276 1.00 98.19 103 ALA A O 1
ATOM 757 N N . THR A 1 104 ? -1.341 0.647 1.931 1.00 98.62 104 THR A N 1
ATOM 758 C CA . THR A 1 104 ? -0.956 1.772 1.064 1.00 98.62 104 THR A CA 1
ATOM 759 C C . THR A 1 104 ? 0.413 1.541 0.431 1.00 98.62 104 THR A C 1
ATOM 761 O O . THR A 1 104 ? 0.591 1.807 -0.753 1.00 98.62 104 THR A O 1
ATOM 764 N N . ALA A 1 105 ? 1.374 0.986 1.178 1.00 98.69 105 ALA A N 1
ATOM 765 C CA . ALA A 1 105 ? 2.680 0.623 0.632 1.00 98.69 105 ALA A CA 1
ATOM 766 C C . ALA A 1 105 ? 2.574 -0.492 -0.425 1.00 98.69 105 ALA A C 1
ATOM 768 O O . ALA A 1 105 ? 3.252 -0.431 -1.450 1.00 98.69 105 ALA A O 1
ATOM 769 N N . ALA A 1 106 ? 1.697 -1.480 -0.220 1.00 98.75 106 ALA A N 1
ATOM 770 C CA . ALA A 1 106 ? 1.455 -2.531 -1.204 1.00 98.75 106 ALA A CA 1
ATOM 771 C C . ALA A 1 106 ? 0.873 -1.970 -2.511 1.00 98.75 106 ALA A C 1
ATOM 773 O O . ALA A 1 106 ? 1.387 -2.267 -3.590 1.00 98.75 106 ALA A O 1
ATOM 774 N N . TYR A 1 107 ? -0.121 -1.080 -2.430 1.00 98.81 107 TYR A N 1
ATOM 775 C CA . TYR A 1 107 ? -0.603 -0.375 -3.618 1.00 98.81 107 TYR A CA 1
ATOM 776 C C . TYR A 1 107 ? 0.463 0.540 -4.228 1.00 98.81 107 TYR A C 1
ATOM 778 O O . TYR A 1 107 ? 0.578 0.582 -5.445 1.00 98.81 107 TYR A O 1
ATOM 786 N N . GLY A 1 108 ? 1.311 1.190 -3.427 1.00 98.69 108 GLY A N 1
ATOM 787 C CA . GLY A 1 108 ? 2.462 1.950 -3.925 1.00 98.69 108 GLY A CA 1
ATOM 788 C C . GLY A 1 108 ? 3.404 1.107 -4.795 1.00 98.69 108 GLY A C 1
ATOM 789 O O . GLY A 1 108 ? 3.839 1.564 -5.851 1.00 98.69 108 GLY A O 1
ATOM 790 N N . MET A 1 109 ? 3.658 -0.149 -4.413 1.00 98.81 109 MET A N 1
ATOM 791 C CA . MET A 1 109 ? 4.417 -1.104 -5.234 1.00 98.81 109 MET A CA 1
ATOM 792 C C . MET A 1 109 ? 3.681 -1.480 -6.528 1.00 98.81 109 MET A C 1
ATOM 794 O O . MET A 1 109 ? 4.315 -1.589 -7.577 1.00 98.81 109 MET A O 1
ATOM 798 N N . ALA A 1 110 ? 2.357 -1.646 -6.483 1.00 98.75 110 ALA A N 1
ATOM 799 C CA . ALA A 1 110 ? 1.550 -1.917 -7.675 1.00 98.75 110 ALA A CA 1
ATOM 800 C C . ALA A 1 110 ? 1.528 -0.730 -8.655 1.00 98.75 110 ALA A C 1
ATOM 802 O O . ALA A 1 110 ? 1.675 -0.915 -9.863 1.00 98.75 110 ALA A O 1
ATOM 803 N N . LEU A 1 111 ? 1.437 0.497 -8.136 1.00 98.50 111 LEU A N 1
ATOM 804 C CA . LEU A 1 111 ? 1.534 1.731 -8.917 1.00 98.50 111 LEU A CA 1
ATOM 805 C C . LEU A 1 111 ? 2.928 1.886 -9.546 1.00 98.50 111 LEU A C 1
ATOM 807 O O . LEU A 1 111 ? 3.031 2.242 -10.720 1.00 98.50 111 LEU A O 1
ATOM 811 N N . ALA A 1 112 ? 3.996 1.552 -8.812 1.00 98.56 112 ALA A N 1
ATOM 812 C CA . ALA A 1 112 ? 5.353 1.513 -9.357 1.00 98.56 112 ALA A CA 1
ATOM 813 C C . ALA A 1 112 ? 5.478 0.485 -10.494 1.00 98.56 112 ALA A C 1
ATOM 815 O O . ALA A 1 112 ? 5.946 0.829 -11.580 1.00 98.56 112 ALA A O 1
ATOM 816 N N . ALA A 1 113 ? 4.975 -0.740 -10.295 1.00 98.31 113 ALA A N 1
ATOM 817 C CA . ALA A 1 113 ? 4.964 -1.781 -11.324 1.00 98.31 113 ALA A CA 1
ATOM 818 C C . ALA A 1 113 ? 4.224 -1.334 -12.592 1.00 98.31 113 ALA A C 1
ATOM 820 O O . ALA A 1 113 ? 4.704 -1.584 -13.696 1.00 98.31 113 ALA A O 1
ATOM 821 N N . ARG A 1 114 ? 3.092 -0.633 -12.434 1.00 97.50 114 ARG A N 1
ATOM 822 C CA . ARG A 1 114 ? 2.314 -0.063 -13.543 1.00 97.50 114 ARG A CA 1
ATOM 823 C C . ARG A 1 114 ? 3.115 0.953 -14.357 1.00 97.50 114 ARG A C 1
ATOM 825 O O . ARG A 1 114 ? 2.976 0.978 -15.574 1.00 97.50 114 ARG A O 1
ATOM 832 N N . SER A 1 115 ? 3.946 1.772 -13.710 1.00 97.38 115 SER A N 1
ATOM 833 C CA . SER A 1 115 ? 4.816 2.723 -14.418 1.00 97.38 115 SER A CA 1
ATOM 834 C C . SER A 1 115 ? 6.038 2.066 -15.062 1.00 97.38 115 SER A C 1
ATOM 836 O O . SER A 1 115 ? 6.414 2.419 -16.177 1.00 97.38 115 SER A O 1
ATOM 838 N N . ASN A 1 116 ? 6.672 1.119 -14.370 1.00 98.12 116 ASN A N 1
ATOM 839 C CA . ASN A 1 116 ? 7.857 0.419 -14.841 1.00 98.12 116 ASN A CA 1
ATOM 840 C C . ASN A 1 116 ? 8.009 -0.908 -14.072 1.00 98.12 116 ASN A C 1
ATOM 842 O O . ASN A 1 116 ? 8.388 -0.901 -12.899 1.00 98.12 116 ASN A O 1
ATOM 846 N N . PRO A 1 117 ? 7.779 -2.064 -14.715 1.00 97.56 117 PRO A N 1
ATOM 847 C CA . PRO A 1 117 ? 7.813 -3.354 -14.035 1.00 97.56 117 PRO A CA 1
ATOM 848 C C . PRO A 1 117 ? 9.227 -3.937 -13.875 1.00 97.56 117 PRO A C 1
ATOM 850 O O . PRO A 1 117 ? 9.349 -5.093 -13.475 1.00 97.56 117 PRO A O 1
ATOM 853 N N . SER A 1 118 ? 10.299 -3.206 -14.200 1.00 98.06 118 SER A N 1
ATOM 854 C CA . SER A 1 118 ? 11.677 -3.709 -14.073 1.00 98.06 118 SER A CA 1
ATOM 855 C C . SER A 1 118 ? 12.096 -3.943 -12.617 1.00 98.06 118 SER A C 1
ATOM 857 O O . SER A 1 118 ? 11.675 -3.230 -11.704 1.00 98.06 118 SER A O 1
ATOM 859 N N . ASP A 1 119 ? 12.987 -4.914 -12.397 1.00 97.50 119 ASP A N 1
ATOM 860 C CA . ASP A 1 119 ? 13.506 -5.239 -11.058 1.00 97.50 119 ASP A CA 1
ATOM 861 C C . ASP A 1 119 ? 14.163 -4.038 -10.376 1.00 97.50 119 ASP A C 1
ATOM 863 O O . ASP A 1 119 ? 13.923 -3.777 -9.197 1.00 97.50 119 ASP A O 1
ATOM 867 N N . ALA A 1 120 ? 14.960 -3.274 -11.130 1.00 97.94 120 ALA A N 1
ATOM 868 C CA . ALA A 1 120 ? 15.651 -2.097 -10.619 1.00 97.94 120 ALA A CA 1
ATOM 869 C C . ALA A 1 120 ? 14.662 -1.033 -10.119 1.00 97.94 120 ALA A C 1
ATOM 871 O O . ALA A 1 120 ? 14.848 -0.479 -9.033 1.00 97.94 120 ALA A O 1
ATOM 872 N N . HIS A 1 121 ? 13.586 -0.788 -10.874 1.00 98.44 121 HIS A N 1
ATOM 873 C CA . HIS A 1 121 ? 12.565 0.176 -10.480 1.00 98.44 121 HIS A CA 1
ATOM 874 C C . HIS A 1 121 ? 11.792 -0.286 -9.242 1.00 98.44 121 HIS A C 1
ATOM 876 O O . HIS A 1 121 ? 11.623 0.488 -8.303 1.00 98.44 121 HIS A O 1
ATOM 882 N N . LEU A 1 122 ? 11.380 -1.555 -9.187 1.00 98.56 122 LEU A N 1
ATOM 883 C CA . LEU A 1 122 ? 10.658 -2.100 -8.034 1.00 98.56 122 LEU A CA 1
ATOM 884 C C . LEU A 1 122 ? 11.520 -2.125 -6.763 1.00 98.56 122 LEU A C 1
ATOM 886 O O . LEU A 1 122 ? 11.022 -1.872 -5.664 1.00 98.56 122 LEU A O 1
ATOM 890 N N . ALA A 1 123 ? 12.823 -2.380 -6.894 1.00 98.38 123 ALA A N 1
ATOM 891 C CA . ALA A 1 123 ? 13.755 -2.303 -5.775 1.00 98.38 123 ALA A CA 1
ATOM 892 C C . ALA A 1 123 ? 13.905 -0.866 -5.238 1.00 98.38 123 ALA A C 1
ATOM 894 O O . ALA A 1 123 ? 13.948 -0.669 -4.021 1.00 98.38 123 ALA A O 1
ATOM 895 N N . GLU A 1 124 ? 13.964 0.139 -6.117 1.00 98.62 124 GLU A N 1
ATOM 896 C CA . GLU A 1 124 ? 13.963 1.555 -5.720 1.00 98.62 124 GLU A CA 1
ATOM 897 C C . GLU A 1 124 ? 12.621 1.972 -5.102 1.00 98.62 124 GLU A C 1
ATOM 899 O O . GLU A 1 124 ? 12.599 2.632 -4.064 1.00 98.62 124 GLU A O 1
ATOM 904 N N . ALA A 1 125 ? 11.498 1.524 -5.668 1.00 98.75 125 ALA A N 1
ATOM 905 C CA . ALA A 1 125 ? 10.167 1.801 -5.137 1.00 98.75 125 ALA A CA 1
ATOM 906 C C . ALA A 1 125 ? 10.010 1.298 -3.697 1.00 98.75 125 ALA A C 1
ATOM 908 O O . ALA A 1 125 ? 9.558 2.036 -2.818 1.00 98.75 125 ALA A O 1
ATOM 909 N N . ALA A 1 126 ? 10.472 0.075 -3.421 1.00 98.69 126 ALA A N 1
ATOM 910 C CA . ALA A 1 126 ? 10.464 -0.469 -2.072 1.00 98.69 126 ALA A CA 1
ATOM 911 C C . ALA A 1 126 ? 11.353 0.339 -1.112 1.00 98.69 126 ALA A C 1
ATOM 913 O O . ALA A 1 126 ? 10.945 0.596 0.020 1.00 98.69 126 ALA A O 1
ATOM 914 N N . ARG A 1 127 ? 12.543 0.784 -1.546 1.00 98.56 127 ARG A N 1
ATOM 915 C CA . ARG A 1 127 ? 13.409 1.656 -0.728 1.00 98.56 127 ARG A CA 1
ATOM 916 C C . ARG A 1 127 ? 12.744 2.998 -0.433 1.00 98.56 127 ARG A C 1
ATOM 918 O O . ARG A 1 127 ? 12.742 3.430 0.719 1.00 98.56 127 ARG A O 1
ATOM 925 N N . THR A 1 128 ? 12.131 3.608 -1.444 1.00 98.69 128 THR A N 1
ATOM 926 C CA . THR A 1 128 ? 11.394 4.871 -1.324 1.00 98.69 128 THR A CA 1
ATOM 927 C C . THR A 1 128 ? 10.264 4.753 -0.302 1.00 98.69 128 THR A C 1
ATOM 929 O O . THR A 1 128 ? 10.174 5.565 0.619 1.00 98.69 128 THR A O 1
ATOM 932 N N . LEU A 1 129 ? 9.438 3.707 -0.400 1.00 98.75 129 LEU A N 1
ATOM 933 C CA . LEU A 1 129 ? 8.336 3.471 0.534 1.00 98.75 129 LEU A CA 1
ATOM 934 C C . LEU A 1 129 ? 8.840 3.151 1.946 1.00 98.75 129 LEU A C 1
ATOM 936 O O . LEU A 1 129 ? 8.313 3.702 2.911 1.00 98.75 129 LEU A O 1
ATOM 940 N N . GLN A 1 130 ? 9.889 2.335 2.094 1.00 98.38 130 GLN A N 1
ATOM 941 C CA . GLN A 1 130 ? 10.477 2.010 3.401 1.00 98.38 130 GLN A CA 1
ATOM 942 C C . GLN A 1 130 ? 11.009 3.248 4.131 1.00 98.38 130 GLN A C 1
ATOM 944 O O . GLN A 1 130 ? 10.870 3.356 5.351 1.00 98.38 130 GLN A O 1
ATOM 949 N N . ALA A 1 131 ? 11.578 4.203 3.392 1.00 98.31 131 ALA A N 1
ATOM 950 C CA . ALA A 1 131 ? 12.111 5.440 3.949 1.00 98.31 131 ALA A CA 1
ATOM 951 C C . ALA A 1 131 ? 11.026 6.384 4.499 1.00 98.31 131 ALA A C 1
ATOM 953 O O . ALA A 1 131 ? 11.341 7.260 5.303 1.00 98.31 131 ALA A O 1
ATOM 954 N N . THR A 1 132 ? 9.755 6.215 4.112 1.00 98.38 132 THR A N 1
ATOM 955 C CA . THR A 1 132 ? 8.665 7.081 4.598 1.00 98.38 132 THR A CA 1
ATOM 956 C C . THR A 1 132 ? 8.471 6.961 6.108 1.00 98.38 132 THR A C 1
ATOM 958 O O . THR A 1 132 ? 8.297 7.974 6.784 1.00 98.38 132 THR A O 1
ATOM 961 N N . ARG A 1 133 ? 8.513 5.731 6.646 1.00 97.19 133 ARG A N 1
ATOM 962 C CA . ARG A 1 133 ? 8.339 5.414 8.074 1.00 97.19 133 ARG A CA 1
ATOM 963 C C . ARG A 1 133 ? 9.138 4.154 8.452 1.00 97.19 133 ARG A C 1
ATOM 965 O O . ARG A 1 133 ? 8.548 3.081 8.581 1.00 97.19 133 ARG A O 1
ATOM 972 N N . PRO A 1 134 ? 10.460 4.262 8.683 1.00 94.31 134 PRO A N 1
ATOM 973 C CA . PRO A 1 134 ? 11.356 3.104 8.812 1.00 94.31 134 PRO A CA 1
ATOM 974 C C . PRO A 1 134 ? 11.016 2.122 9.941 1.00 94.31 134 PRO A C 1
ATOM 976 O O . PRO A 1 134 ? 11.353 0.946 9.852 1.00 94.31 134 PRO A O 1
ATOM 979 N N . THR A 1 135 ? 10.337 2.587 10.991 1.00 95.25 135 THR A N 1
ATOM 980 C CA . THR A 1 135 ? 9.944 1.779 12.158 1.00 95.25 135 THR A CA 1
ATOM 981 C C . THR A 1 135 ? 8.576 1.104 12.010 1.00 95.25 135 THR A C 1
ATOM 983 O O . THR A 1 135 ? 8.170 0.342 12.886 1.00 95.25 135 THR A O 1
ATOM 986 N N . ALA A 1 136 ? 7.835 1.362 10.926 1.00 95.06 136 ALA A N 1
ATOM 987 C CA . ALA A 1 136 ? 6.520 0.770 10.708 1.00 95.06 136 ALA A CA 1
ATOM 988 C C . ALA A 1 136 ? 6.651 -0.696 10.260 1.00 95.06 136 ALA A C 1
ATOM 990 O O . ALA A 1 136 ? 6.854 -0.992 9.085 1.00 95.06 136 ALA A O 1
ATOM 991 N N . ILE A 1 137 ? 6.491 -1.632 11.197 1.00 96.81 137 ILE A N 1
ATOM 992 C CA . ILE A 1 137 ? 6.656 -3.073 10.937 1.00 96.81 137 ILE A CA 1
ATOM 993 C C . ILE A 1 137 ? 5.692 -3.575 9.851 1.00 96.81 137 ILE A C 1
ATOM 995 O O . ILE A 1 137 ? 6.106 -4.308 8.958 1.00 96.81 137 ILE A O 1
ATOM 999 N N . ASN A 1 138 ? 4.426 -3.144 9.866 1.00 95.69 138 ASN A N 1
ATOM 1000 C CA . ASN A 1 138 ? 3.452 -3.526 8.836 1.00 95.69 138 ASN A CA 1
ATOM 1001 C C . ASN A 1 138 ? 3.825 -3.010 7.439 1.00 95.69 138 ASN A C 1
ATOM 1003 O O . ASN A 1 138 ? 3.505 -3.666 6.450 1.00 95.69 138 ASN A O 1
ATOM 1007 N N . LEU A 1 139 ? 4.516 -1.867 7.355 1.00 97.75 139 LEU A N 1
ATOM 1008 C CA . LEU A 1 139 ? 5.050 -1.354 6.096 1.00 97.75 139 LEU A CA 1
ATOM 1009 C C . LEU A 1 139 ? 6.138 -2.294 5.576 1.00 97.75 139 LEU A C 1
ATOM 1011 O O . LEU A 1 139 ? 6.045 -2.781 4.452 1.00 97.75 139 LEU A O 1
ATOM 1015 N N . LEU A 1 140 ? 7.124 -2.605 6.422 1.00 97.94 140 LEU A N 1
ATOM 1016 C CA . LEU A 1 140 ? 8.223 -3.505 6.075 1.00 97.94 140 LEU A CA 1
ATOM 1017 C C . LEU A 1 140 ? 7.716 -4.896 5.673 1.00 97.94 140 LEU A C 1
ATOM 1019 O O . LEU A 1 140 ? 8.176 -5.459 4.679 1.00 97.94 140 LEU A O 1
ATOM 1023 N N . TRP A 1 141 ? 6.746 -5.437 6.412 1.00 98.19 141 TRP A N 1
ATOM 1024 C CA . TRP A 1 141 ? 6.114 -6.715 6.099 1.00 98.19 141 TRP A CA 1
ATOM 1025 C C . TRP A 1 141 ? 5.442 -6.689 4.720 1.00 98.19 141 TRP A C 1
ATOM 1027 O O . TRP A 1 141 ? 5.700 -7.575 3.904 1.00 98.19 141 TRP A O 1
ATOM 1037 N N . ALA A 1 142 ? 4.638 -5.659 4.432 1.00 98.50 142 ALA A N 1
ATOM 1038 C CA . ALA A 1 142 ? 3.938 -5.540 3.156 1.00 98.50 142 ALA A CA 1
ATOM 1039 C C . ALA A 1 142 ? 4.924 -5.410 1.986 1.00 98.50 142 ALA A C 1
ATOM 1041 O O . ALA A 1 142 ? 4.801 -6.131 0.998 1.00 98.50 142 ALA A O 1
ATOM 1042 N N . LEU A 1 143 ? 5.950 -4.562 2.117 1.00 98.62 143 LEU A N 1
ATOM 1043 C CA . LEU A 1 143 ? 6.992 -4.411 1.099 1.00 98.62 143 LEU A CA 1
ATOM 1044 C C . LEU A 1 143 ? 7.776 -5.703 0.870 1.00 98.62 143 LEU A C 1
ATOM 1046 O O . LEU A 1 143 ? 8.058 -6.053 -0.273 1.00 98.62 143 LEU A O 1
ATOM 1050 N N . THR A 1 144 ? 8.117 -6.425 1.939 1.00 98.50 144 THR A N 1
ATOM 1051 C CA . THR A 1 144 ? 8.817 -7.712 1.834 1.00 98.50 144 THR A CA 1
ATOM 1052 C C . THR A 1 144 ? 7.969 -8.722 1.070 1.00 98.50 144 THR A C 1
ATOM 1054 O O . THR A 1 144 ? 8.444 -9.299 0.096 1.00 98.50 144 THR A O 1
ATOM 1057 N N . ARG A 1 145 ? 6.691 -8.861 1.440 1.00 98.44 145 ARG A N 1
ATOM 1058 C CA . ARG A 1 145 ? 5.737 -9.752 0.770 1.00 98.44 145 ARG A CA 1
ATOM 1059 C C . ARG A 1 145 ? 5.577 -9.413 -0.713 1.00 98.44 145 ARG A C 1
ATOM 1061 O O . ARG A 1 145 ? 5.716 -10.298 -1.551 1.00 98.44 145 ARG A O 1
ATOM 1068 N N . MET A 1 146 ? 5.367 -8.137 -1.039 1.00 98.69 146 MET A N 1
ATOM 1069 C CA . MET A 1 146 ? 5.253 -7.675 -2.427 1.00 98.69 146 MET A CA 1
ATOM 1070 C C . MET A 1 146 ? 6.515 -7.982 -3.236 1.00 98.69 146 MET A C 1
ATOM 1072 O O . MET A 1 146 ? 6.424 -8.490 -4.348 1.00 98.69 146 MET A O 1
ATOM 1076 N N . ARG A 1 147 ? 7.704 -7.715 -2.683 1.00 98.38 147 ARG A N 1
ATOM 1077 C CA . ARG A 1 147 ? 8.974 -8.009 -3.364 1.00 98.38 147 ARG A CA 1
ATOM 1078 C C . ARG A 1 147 ? 9.158 -9.499 -3.624 1.00 98.38 147 ARG A C 1
ATOM 1080 O O . ARG A 1 147 ? 9.579 -9.852 -4.717 1.00 98.38 147 ARG A O 1
ATOM 1087 N N . THR A 1 148 ? 8.842 -10.351 -2.648 1.00 98.38 148 THR A N 1
ATOM 1088 C CA . THR A 1 148 ? 8.922 -11.808 -2.807 1.00 98.38 148 THR A CA 1
ATOM 1089 C C . THR A 1 148 ? 7.997 -12.289 -3.918 1.00 98.38 148 THR A C 1
ATOM 1091 O O . THR A 1 148 ? 8.441 -13.018 -4.795 1.00 98.38 148 THR A O 1
ATOM 1094 N N . VAL A 1 149 ? 6.739 -11.842 -3.928 1.00 98.25 149 VAL A N 1
ATOM 1095 C CA . VAL A 1 149 ? 5.772 -12.246 -4.959 1.00 98.25 149 VAL A CA 1
ATOM 1096 C C . VAL A 1 149 ? 6.204 -11.768 -6.346 1.00 98.25 149 VAL A C 1
ATOM 1098 O O . VAL A 1 149 ? 6.162 -12.537 -7.297 1.00 98.25 149 VAL A O 1
ATOM 1101 N N . LEU A 1 150 ? 6.653 -10.518 -6.479 1.00 98.12 150 LEU A N 1
ATOM 1102 C CA . LEU A 1 150 ? 6.995 -9.945 -7.786 1.00 98.12 150 LEU A CA 1
ATOM 1103 C C . LEU A 1 150 ? 8.324 -10.448 -8.362 1.00 98.12 150 LEU A C 1
ATOM 1105 O O . LEU A 1 150 ? 8.508 -10.380 -9.578 1.00 98.12 150 LEU A O 1
ATOM 1109 N N . ALA A 1 151 ? 9.231 -10.960 -7.525 1.00 96.75 151 ALA A N 1
ATOM 1110 C CA . ALA A 1 151 ? 10.486 -11.560 -7.979 1.00 96.75 151 ALA A CA 1
ATOM 1111 C C . ALA A 1 151 ? 10.254 -12.820 -8.833 1.00 96.75 151 ALA A C 1
ATOM 1113 O O . ALA A 1 151 ? 10.975 -13.040 -9.801 1.00 96.75 151 ALA A O 1
ATOM 1114 N N . GLU A 1 152 ? 9.207 -13.587 -8.526 1.00 96.25 152 GLU A N 1
ATOM 1115 C CA . GLU A 1 152 ? 8.857 -14.842 -9.210 1.00 96.25 152 GLU A CA 1
ATOM 1116 C C . GLU A 1 152 ? 7.990 -14.630 -10.467 1.00 96.25 152 GLU A C 1
ATOM 1118 O O . GLU A 1 152 ? 7.568 -15.584 -11.120 1.00 96.25 152 GLU A O 1
ATOM 1123 N N . VAL A 1 153 ? 7.684 -13.376 -10.814 1.00 96.94 153 VAL A N 1
ATOM 1124 C CA . VAL A 1 153 ? 6.718 -13.023 -11.863 1.00 96.94 153 VAL A CA 1
ATOM 1125 C C . VAL A 1 153 ? 7.427 -12.336 -13.024 1.00 96.94 153 VAL A C 1
ATOM 1127 O O . VAL A 1 153 ? 8.245 -11.433 -12.824 1.00 96.94 153 VAL A O 1
ATOM 1130 N N . GLN A 1 154 ? 7.084 -12.714 -14.259 1.00 96.50 154 GLN A N 1
ATOM 1131 C CA . GLN A 1 154 ? 7.632 -12.064 -15.451 1.00 96.50 154 GLN A CA 1
ATOM 1132 C C . GLN A 1 154 ? 7.182 -10.598 -15.526 1.00 96.50 154 GLN A C 1
ATOM 1134 O O . GLN A 1 154 ? 6.017 -10.317 -15.241 1.00 96.50 154 GLN A O 1
ATOM 1139 N N . PRO A 1 155 ? 8.028 -9.657 -15.995 1.00 95.88 155 PRO A N 1
ATOM 1140 C CA . PRO A 1 155 ? 7.695 -8.229 -16.026 1.00 95.88 155 PRO A CA 1
ATOM 1141 C C . PRO A 1 155 ? 6.329 -7.886 -16.636 1.00 95.88 155 PRO A C 1
ATOM 1143 O O . PRO A 1 155 ? 5.635 -7.012 -16.126 1.00 95.88 155 PRO A O 1
ATOM 1146 N N . LYS A 1 156 ? 5.908 -8.616 -17.677 1.00 96.06 156 LYS A N 1
ATOM 1147 C CA . LYS A 1 156 ? 4.619 -8.418 -18.359 1.00 96.06 156 LYS A CA 1
ATOM 1148 C C . LYS A 1 156 ? 3.387 -8.730 -17.486 1.00 96.06 156 LYS A C 1
ATOM 1150 O O . LYS A 1 156 ? 2.319 -8.207 -17.757 1.00 96.06 156 LYS A O 1
ATOM 1155 N N . GLU A 1 157 ? 3.532 -9.567 -16.458 1.00 97.75 157 GLU A N 1
ATOM 1156 C CA . GLU A 1 157 ? 2.448 -10.011 -15.560 1.00 97.75 157 GLU A CA 1
ATOM 1157 C C . GLU A 1 157 ? 2.476 -9.279 -14.208 1.00 97.75 157 GLU A C 1
ATOM 1159 O O . GLU A 1 157 ? 1.539 -9.376 -13.414 1.00 97.75 157 GLU A O 1
ATOM 1164 N N . ARG A 1 158 ? 3.552 -8.532 -13.922 1.00 97.81 158 ARG A N 1
ATOM 1165 C CA . ARG A 1 158 ? 3.783 -7.925 -12.602 1.00 97.81 158 ARG A CA 1
ATOM 1166 C C . ARG A 1 158 ? 2.729 -6.913 -12.203 1.00 97.81 158 ARG A C 1
ATOM 1168 O O . ARG A 1 158 ? 2.449 -6.812 -11.018 1.00 97.81 158 ARG A O 1
ATOM 1175 N N . VAL A 1 159 ? 2.161 -6.171 -13.151 1.00 98.00 159 VAL A N 1
ATOM 1176 C CA . VAL A 1 159 ? 1.130 -5.170 -12.844 1.00 98.00 159 VAL A CA 1
ATOM 1177 C C . VAL A 1 159 ? -0.095 -5.860 -12.246 1.00 98.00 159 VAL A C 1
ATOM 1179 O O . VAL A 1 159 ? -0.471 -5.569 -11.111 1.00 98.00 159 VAL A O 1
ATOM 1182 N N . ASP A 1 160 ? -0.650 -6.838 -12.959 1.00 97.56 160 ASP A N 1
ATOM 1183 C CA . ASP A 1 160 ? -1.845 -7.565 -12.528 1.00 97.56 160 ASP A CA 1
ATOM 1184 C C . ASP A 1 160 ? -1.609 -8.326 -11.222 1.00 97.56 160 ASP A C 1
ATOM 1186 O O . ASP A 1 160 ? -2.452 -8.305 -10.320 1.00 97.56 160 ASP A O 1
ATOM 1190 N N . VAL A 1 161 ? -0.447 -8.976 -11.091 1.00 98.50 161 VAL A N 1
ATOM 1191 C CA . VAL A 1 161 ? -0.089 -9.682 -9.857 1.00 98.50 161 VAL A CA 1
ATOM 1192 C C . VAL A 1 161 ? 0.091 -8.706 -8.695 1.00 98.50 161 VAL A C 1
ATOM 1194 O O . VAL A 1 161 ? -0.402 -8.984 -7.606 1.00 98.50 161 VAL A O 1
ATOM 1197 N N . ALA A 1 162 ? 0.724 -7.548 -8.901 1.00 98.44 162 ALA A N 1
ATOM 1198 C CA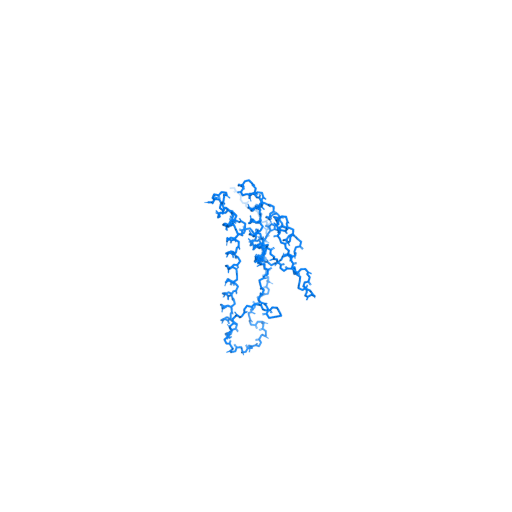 . ALA A 1 162 ? 0.930 -6.571 -7.837 1.00 98.44 162 ALA A CA 1
ATOM 1199 C C . ALA A 1 162 ? -0.395 -6.013 -7.301 1.00 98.44 162 ALA A C 1
ATOM 1201 O O . ALA A 1 162 ? -0.579 -5.940 -6.087 1.00 98.44 162 ALA A O 1
ATOM 1202 N N . PHE A 1 163 ? -1.336 -5.649 -8.177 1.00 98.38 163 PHE A N 1
ATOM 1203 C CA . PHE A 1 163 ? -2.646 -5.157 -7.737 1.00 98.38 163 PHE A CA 1
ATOM 1204 C C . PHE A 1 163 ? -3.443 -6.232 -6.995 1.00 98.38 163 PHE A C 1
ATOM 1206 O O . PHE A 1 163 ? -4.037 -5.948 -5.954 1.00 98.38 163 PHE A O 1
ATOM 1213 N N . ARG A 1 164 ? -3.414 -7.475 -7.487 1.00 98.19 164 ARG A N 1
ATOM 1214 C CA . ARG A 1 164 ? -4.072 -8.607 -6.825 1.00 98.19 164 ARG A CA 1
ATOM 1215 C C . ARG A 1 164 ? -3.474 -8.887 -5.450 1.00 98.19 164 ARG A C 1
ATOM 1217 O O . ARG A 1 164 ? -4.213 -9.091 -4.492 1.00 98.19 164 ARG A O 1
ATOM 1224 N N . GLU A 1 165 ? -2.152 -8.860 -5.344 1.00 98.56 165 GLU A N 1
ATOM 1225 C CA . GLU A 1 165 ? -1.447 -9.108 -4.090 1.00 98.56 165 GLU A CA 1
ATOM 1226 C C . GLU A 1 165 ? -1.677 -7.983 -3.071 1.00 98.56 165 GLU A C 1
ATOM 1228 O O . GLU A 1 165 ? -1.910 -8.247 -1.891 1.00 98.56 165 GLU A O 1
ATOM 1233 N N . ALA A 1 166 ? -1.704 -6.725 -3.522 1.00 98.31 166 ALA A N 1
ATOM 1234 C CA . ALA A 1 166 ? -2.054 -5.588 -2.676 1.00 98.31 166 ALA A CA 1
ATOM 1235 C C . ALA A 1 166 ? -3.494 -5.692 -2.140 1.00 98.31 166 ALA A C 1
ATOM 1237 O O . ALA A 1 166 ? -3.728 -5.460 -0.949 1.00 98.31 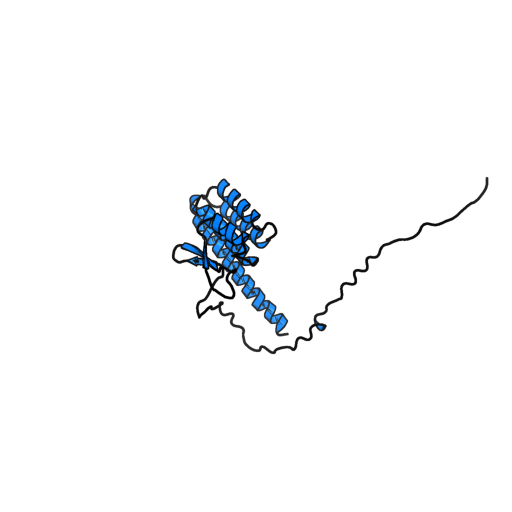166 ALA A O 1
ATOM 1238 N N . ALA A 1 167 ? -4.450 -6.105 -2.979 1.00 96.81 167 ALA A N 1
ATOM 1239 C CA . ALA A 1 167 ? -5.819 -6.379 -2.548 1.00 96.81 167 ALA A CA 1
ATOM 1240 C C . ALA A 1 167 ? -5.876 -7.537 -1.535 1.00 96.81 167 ALA A C 1
ATOM 1242 O O . ALA A 1 167 ? -6.498 -7.394 -0.482 1.00 96.81 167 ALA A O 1
ATOM 1243 N N . ALA A 1 168 ? -5.144 -8.629 -1.780 1.00 97.56 168 ALA A N 1
ATOM 1244 C CA . ALA A 1 168 ? -5.064 -9.767 -0.865 1.00 97.56 168 ALA A CA 1
ATOM 1245 C C . ALA A 1 168 ? -4.486 -9.383 0.511 1.00 97.56 168 ALA A C 1
ATOM 1247 O O . ALA A 1 168 ? -4.953 -9.871 1.541 1.00 97.56 168 ALA A O 1
ATOM 1248 N N . ILE A 1 169 ? -3.508 -8.471 0.556 1.00 97.31 169 ILE A N 1
ATOM 1249 C CA . ILE A 1 169 ? -2.994 -7.901 1.810 1.00 97.31 169 ILE A CA 1
ATOM 1250 C C . ILE A 1 169 ? -4.102 -7.163 2.577 1.00 97.31 169 ILE A C 1
ATOM 1252 O O . ILE A 1 169 ? -4.207 -7.332 3.794 1.00 97.31 169 ILE A O 1
ATOM 1256 N N . CYS A 1 170 ? -4.933 -6.379 1.883 1.00 94.62 170 CYS A N 1
ATOM 1257 C CA . CYS A 1 170 ? -6.058 -5.664 2.492 1.00 94.62 170 CYS A CA 1
ATOM 1258 C C . CYS A 1 170 ? -7.117 -6.634 3.031 1.00 94.62 170 CYS A C 1
ATOM 1260 O O . CYS A 1 170 ? -7.580 -6.485 4.160 1.00 94.62 170 CYS A O 1
ATOM 1262 N N . ASP A 1 171 ? -7.477 -7.650 2.248 1.00 92.88 171 ASP A N 1
ATOM 1263 C CA . ASP A 1 171 ? -8.478 -8.647 2.633 1.00 92.88 171 ASP A CA 1
ATOM 1264 C C . ASP A 1 171 ? -8.021 -9.457 3.856 1.00 92.88 171 ASP A C 1
ATOM 1266 O O . ASP A 1 171 ? -8.780 -9.641 4.810 1.00 92.88 171 ASP A O 1
ATOM 1270 N N . ALA A 1 172 ? -6.749 -9.866 3.881 1.00 92.88 172 ALA A N 1
ATOM 1271 C CA . ALA A 1 172 ? -6.157 -10.580 5.009 1.00 92.88 172 ALA A CA 1
ATOM 1272 C C . ALA A 1 172 ? -6.070 -9.731 6.290 1.00 92.88 172 ALA A C 1
ATOM 1274 O O . ALA A 1 172 ? -5.971 -10.278 7.392 1.00 92.88 172 ALA A O 1
ATOM 1275 N N . ASP A 1 173 ? -6.033 -8.405 6.172 1.00 92.50 173 ASP A N 1
ATOM 1276 C CA . ASP A 1 173 ? -6.087 -7.505 7.323 1.00 92.50 173 ASP A CA 1
ATOM 1277 C C . ASP A 1 173 ? -7.506 -7.364 7.885 1.00 92.50 173 ASP A C 1
ATOM 1279 O O . ASP A 1 173 ? -7.705 -7.501 9.094 1.00 92.50 173 ASP A O 1
ATOM 1283 N N . VAL A 1 174 ? -8.498 -7.183 7.007 1.00 90.06 174 VAL A N 1
ATOM 1284 C CA . VAL A 1 174 ? -9.919 -7.150 7.389 1.00 90.06 174 VAL A CA 1
ATOM 1285 C C . VAL A 1 174 ? -10.295 -8.421 8.146 1.00 90.06 174 VAL A C 1
ATOM 1287 O O . VAL A 1 174 ? -10.904 -8.347 9.215 1.00 90.06 174 VAL A O 1
ATOM 1290 N N . GLU A 1 175 ? -9.877 -9.581 7.641 1.00 91.81 175 GLU A N 1
ATOM 1291 C CA . GLU A 1 175 ? -10.174 -10.855 8.288 1.00 91.81 175 GLU A CA 1
ATOM 1292 C C . GLU A 1 175 ? -9.471 -11.001 9.644 1.00 91.81 175 GLU A C 1
ATOM 1294 O O . GLU A 1 175 ? -10.085 -11.446 10.614 1.00 91.81 175 GLU A O 1
ATOM 1299 N N . ARG A 1 176 ? -8.217 -10.545 9.772 1.00 91.88 176 ARG A N 1
ATOM 1300 C CA . ARG A 1 176 ? -7.529 -10.506 11.074 1.00 91.88 176 ARG A CA 1
ATOM 1301 C C . ARG A 1 176 ? -8.255 -9.615 12.072 1.00 91.88 176 ARG A C 1
ATOM 1303 O O . ARG A 1 176 ? -8.444 -10.029 13.212 1.00 91.88 176 ARG A O 1
ATOM 1310 N N . CYS A 1 177 ? -8.697 -8.430 11.657 1.00 91.25 177 CYS A N 1
ATOM 1311 C CA . CYS A 1 177 ? -9.470 -7.533 12.515 1.00 91.25 177 CYS A CA 1
ATOM 1312 C C . CYS A 1 177 ? -10.785 -8.183 12.964 1.00 91.25 177 CYS A C 1
ATOM 1314 O O . CYS A 1 177 ? -11.134 -8.122 14.144 1.00 91.25 177 CYS A O 1
ATOM 1316 N N . ARG A 1 178 ? -11.485 -8.864 12.047 1.00 91.38 178 ARG A N 1
ATOM 1317 C CA . ARG A 1 178 ? -12.706 -9.613 12.358 1.00 91.38 178 ARG A CA 1
ATOM 1318 C C . ARG A 1 178 ? -12.438 -10.711 13.389 1.00 91.38 178 ARG A C 1
ATOM 1320 O O . ARG A 1 178 ? -13.165 -10.800 14.376 1.00 91.38 178 ARG A O 1
ATOM 1327 N N . LEU A 1 179 ? -11.390 -11.512 13.193 1.00 92.69 179 LEU A N 1
ATOM 1328 C CA . LEU A 1 179 ? -11.013 -12.601 14.100 1.00 92.69 179 LEU A CA 1
ATOM 1329 C C . LEU A 1 179 ? -10.586 -12.092 15.481 1.00 92.69 179 LEU A C 1
ATOM 1331 O O . LEU A 1 179 ? -11.007 -12.663 16.483 1.00 92.69 179 LEU A O 1
ATOM 1335 N N . ILE A 1 180 ? -9.832 -10.989 15.556 1.00 94.50 180 ILE A N 1
ATOM 1336 C CA . ILE A 1 180 ? -9.519 -10.323 16.831 1.00 94.50 180 ILE A CA 1
ATOM 1337 C C . ILE A 1 180 ? -10.813 -9.937 17.555 1.00 94.50 180 ILE A C 1
ATOM 1339 O O . ILE A 1 180 ? -10.931 -10.175 18.753 1.00 94.50 180 ILE A O 1
ATOM 1343 N N . GLY A 1 181 ? -11.797 -9.385 16.839 1.00 92.94 181 GLY A N 1
ATOM 1344 C CA . GLY A 1 181 ? -13.101 -9.047 17.408 1.00 92.94 181 GLY A CA 1
ATOM 1345 C C . GLY A 1 181 ? -13.863 -10.270 17.928 1.00 92.94 181 GLY A C 1
ATOM 1346 O O . GLY A 1 181 ? -14.382 -10.234 19.041 1.00 92.94 181 GL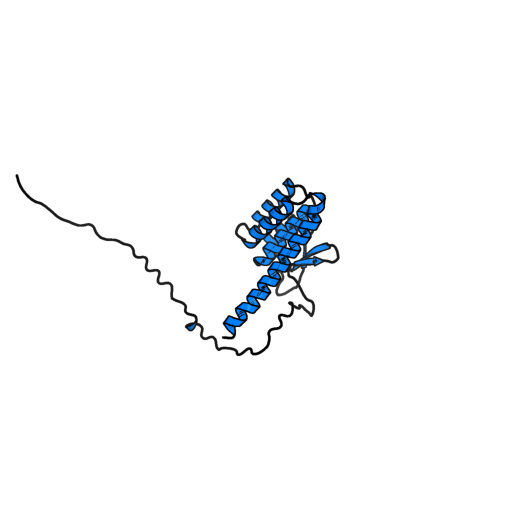Y A O 1
ATOM 1347 N N . VAL A 1 182 ? -13.897 -11.360 17.154 1.00 92.56 182 VAL A N 1
ATOM 1348 C CA . VAL A 1 182 ? -14.565 -12.616 17.541 1.00 92.56 182 VAL A CA 1
ATOM 1349 C C . VAL A 1 182 ? -13.923 -13.223 18.789 1.00 92.56 182 VAL A C 1
ATOM 1351 O O . VAL A 1 182 ? -14.626 -13.474 19.763 1.00 92.56 182 VAL A O 1
ATOM 1354 N N . HIS A 1 183 ? -12.602 -13.404 18.795 1.00 93.31 183 HIS A N 1
ATOM 1355 C CA . HIS A 1 183 ? -11.892 -14.001 19.930 1.00 93.31 183 HIS A CA 1
ATOM 1356 C C . HIS A 1 183 ? -11.852 -13.073 21.149 1.00 93.31 183 HIS A C 1
ATOM 1358 O O . HIS A 1 183 ? -11.988 -13.520 22.283 1.00 93.31 183 HIS A O 1
ATOM 1364 N N . GLY A 1 184 ? -11.715 -11.762 20.939 1.00 94.94 184 GLY A N 1
ATOM 1365 C CA . GLY A 1 184 ? -11.732 -10.781 22.023 1.00 94.94 184 GLY A CA 1
ATOM 1366 C C . GLY A 1 184 ? -13.082 -10.716 22.740 1.00 94.94 184 GLY A C 1
ATOM 1367 O O . GLY A 1 184 ? -13.126 -10.507 23.951 1.00 94.94 184 GLY A O 1
ATOM 1368 N N . LEU A 1 185 ? -14.187 -10.945 22.023 1.00 93.19 185 LEU A N 1
ATOM 1369 C CA . LEU A 1 185 ? -15.529 -10.953 22.604 1.00 93.19 185 LEU A CA 1
ATOM 1370 C C . LEU A 1 185 ? -15.699 -12.031 23.680 1.00 93.19 185 LEU A C 1
ATOM 1372 O O . LEU A 1 185 ? -16.361 -11.780 24.688 1.00 93.19 185 LEU A O 1
ATOM 1376 N N . GLU A 1 186 ? -15.100 -13.204 23.472 1.00 92.19 186 GLU A N 1
ATOM 1377 C CA . GLU A 1 186 ? -15.144 -14.325 24.418 1.00 92.19 186 GLU A CA 1
ATOM 1378 C C . GLU A 1 186 ? -14.505 -13.954 25.762 1.00 92.19 186 GLU A C 1
ATOM 1380 O O . GLU A 1 186 ? -14.992 -14.376 26.807 1.00 92.19 186 GLU A O 1
ATOM 1385 N N . LEU A 1 187 ? -13.479 -13.097 25.750 1.00 92.69 187 LEU A N 1
ATOM 1386 C CA . LEU A 1 187 ? -12.785 -12.637 26.957 1.00 92.69 187 LEU A CA 1
ATOM 1387 C C . LEU A 1 187 ? -13.550 -11.545 27.717 1.00 92.69 187 LEU A C 1
ATOM 1389 O O . LEU A 1 187 ? -13.392 -11.417 28.925 1.00 92.69 187 LEU A O 1
ATOM 1393 N N . ILE A 1 188 ? -14.353 -10.737 27.016 1.00 92.75 188 ILE A N 1
ATOM 1394 C CA . ILE A 1 188 ? -15.071 -9.591 27.605 1.00 92.75 188 ILE A CA 1
ATOM 1395 C C . ILE A 1 188 ? -16.447 -10.000 28.144 1.00 92.75 188 ILE A C 1
ATOM 1397 O O . ILE A 1 188 ? -16.954 -9.383 29.077 1.00 92.75 188 ILE A O 1
ATOM 1401 N N . ARG A 1 189 ? -17.084 -11.009 27.538 1.00 84.81 189 ARG A N 1
ATOM 1402 C CA . ARG A 1 189 ? -18.405 -11.500 27.969 1.00 84.81 189 ARG A CA 1
ATOM 1403 C C . ARG A 1 189 ? -18.359 -12.475 29.145 1.00 84.81 189 ARG A C 1
ATOM 1405 O O . ARG A 1 189 ? -19.439 -12.858 29.599 1.00 84.81 189 ARG A O 1
ATOM 1412 N N . GLY A 1 190 ? -17.156 -12.876 29.565 1.00 56.12 190 GLY A N 1
ATOM 1413 C CA . GLY A 1 190 ? -16.912 -13.719 30.737 1.00 56.12 190 GLY A CA 1
ATOM 1414 C C . GLY A 1 190 ? -17.448 -13.109 32.022 1.00 56.12 190 GLY A C 1
ATOM 1415 O O . GLY A 1 190 ? -17.271 -11.886 32.216 1.00 56.12 190 GLY A O 1
#

Radius of gyration: 26.49 Å; chains: 1; bounding box: 87×35×80 Å

Sequence (190 aa):
MAAAAGCQAGGAMRAAVASSAPSFTVSDLNLRPARVTRRIEVEPLRVSGTHYRTIWIAESGTVRAIDQSRLPFELATIDLETLADAAQAIKTMVVRGAPLIGATAAYGMALAARSNPSDAHLAEAARTLQATRPTAINLLWALTRMRTVLAEVQPKERVDVAFREAAAICDADVERCRLIGVHGLELIRG

pLDDT: mean 81.79, std 23.5, range [27.94, 98.81]

Secondary structure (DSSP, 8-state):
-------------------------GGGS--------S-------EETTEE--SEEE-TTS-EEEE-TTSTTT---EEEE-SHHHHHHHHHTTSS-SHHHHHHHHHHHHHHHHHH---HHHHHHHHHHHHHHSTT-HHHHHHHHHHHHHHHTS-GGGHHHHHHHHHHHHHHHHHHHHHHHHHHHHHHH--